Protein AF-W5WHP5-F1 (afdb_monomer_lite)

Structure (mmCIF, N/CA/C/O backbone):
data_AF-W5WHP5-F1
#
_entry.id   AF-W5WHP5-F1
#
loop_
_atom_site.group_PDB
_atom_site.id
_atom_site.type_symbol
_atom_site.label_atom_id
_atom_site.label_alt_id
_atom_site.label_comp_id
_atom_site.label_asym_id
_atom_site.label_entity_id
_atom_site.label_seq_id
_atom_site.pdbx_PDB_ins_code
_atom_site.Cartn_x
_atom_site.Cartn_y
_atom_site.Cartn_z
_atom_site.occupancy
_atom_site.B_iso_or_equiv
_atom_site.auth_seq_id
_atom_site.auth_comp_id
_atom_site.auth_asym_id
_atom_site.auth_atom_id
_atom_site.pdbx_PDB_model_num
ATOM 1 N N . MET A 1 1 ? -29.078 -11.780 40.420 1.00 55.72 1 MET A N 1
ATOM 2 C CA . MET A 1 1 ? -27.756 -11.147 40.193 1.00 55.72 1 MET A CA 1
ATOM 3 C C . MET A 1 1 ? -26.947 -11.946 39.178 1.00 55.72 1 MET A C 1
ATOM 5 O O . MET A 1 1 ? -26.779 -11.435 38.087 1.00 55.72 1 MET A O 1
ATOM 9 N N . THR A 1 2 ? -26.629 -13.218 39.445 1.00 64.12 2 THR A N 1
ATOM 10 C CA . THR A 1 2 ? -26.745 -14.346 38.490 1.00 64.12 2 THR A CA 1
ATOM 11 C C . THR A 1 2 ? -27.058 -14.056 37.017 1.00 64.12 2 THR A C 1
ATOM 13 O O . THR A 1 2 ? -26.236 -13.786 36.148 1.00 64.12 2 THR A O 1
ATOM 16 N N . THR A 1 3 ? -28.370 -14.104 36.810 1.00 70.81 3 THR A N 1
ATOM 17 C CA . THR A 1 3 ? -29.128 -13.920 35.581 1.00 70.81 3 THR A CA 1
ATOM 18 C C . THR A 1 3 ? -29.041 -12.513 35.001 1.00 70.81 3 THR A C 1
ATOM 20 O O . THR A 1 3 ? -29.096 -12.368 33.789 1.00 70.81 3 THR A O 1
ATOM 23 N N . ASP A 1 4 ? -28.868 -11.489 35.838 1.00 77.44 4 ASP A N 1
ATOM 24 C CA . ASP A 1 4 ? -28.728 -10.093 35.402 1.00 77.44 4 ASP A CA 1
ATOM 25 C C . ASP A 1 4 ? -27.345 -9.852 34.771 1.00 77.44 4 ASP A C 1
ATOM 27 O O . ASP A 1 4 ? -27.236 -9.248 33.707 1.00 77.44 4 ASP A O 1
ATOM 31 N N . PHE A 1 5 ? -26.289 -10.436 35.349 1.00 76.50 5 PHE A N 1
ATOM 32 C CA . PHE A 1 5 ? -24.947 -10.423 34.763 1.00 76.50 5 PHE A CA 1
ATOM 33 C C . PHE A 1 5 ? -24.922 -11.123 33.393 1.00 76.50 5 PHE A C 1
ATOM 35 O O . PHE A 1 5 ? -24.419 -10.566 32.417 1.00 76.50 5 PHE A O 1
ATOM 42 N N . LEU A 1 6 ? -25.539 -12.307 33.288 1.00 79.31 6 LEU A N 1
ATOM 43 C CA . LEU A 1 6 ? -25.633 -13.052 32.025 1.00 79.31 6 LEU A CA 1
ATOM 44 C C . LEU A 1 6 ? -26.530 -12.363 30.988 1.00 79.31 6 LEU A C 1
ATOM 46 O O . LEU A 1 6 ? -26.220 -12.399 29.800 1.00 79.31 6 LEU A O 1
ATOM 50 N N . ALA A 1 7 ? -27.611 -11.702 31.412 1.00 78.62 7 ALA A N 1
ATOM 51 C CA . ALA A 1 7 ? -28.472 -10.935 30.515 1.00 78.62 7 ALA A CA 1
ATOM 52 C C . ALA A 1 7 ? -27.715 -9.756 29.887 1.00 78.62 7 ALA A C 1
ATOM 54 O O . ALA A 1 7 ? -27.774 -9.562 28.674 1.00 78.62 7 ALA A O 1
ATOM 55 N N . ARG A 1 8 ? -26.932 -9.017 30.684 1.00 73.31 8 ARG A N 1
ATOM 56 C CA . ARG A 1 8 ? -26.073 -7.935 30.178 1.00 73.31 8 ARG A CA 1
ATOM 57 C C . ARG A 1 8 ? -24.953 -8.460 29.283 1.00 73.31 8 ARG A C 1
ATOM 59 O O . ARG A 1 8 ? -24.670 -7.855 28.254 1.00 73.31 8 ARG A O 1
ATOM 66 N N . MET A 1 9 ? -24.377 -9.618 29.607 1.00 79.06 9 MET A N 1
ATOM 67 C CA . MET A 1 9 ? -23.378 -10.284 28.765 1.00 79.06 9 MET A CA 1
ATOM 68 C C . MET A 1 9 ? -23.961 -10.744 27.419 1.00 79.06 9 MET A C 1
ATOM 70 O O . MET A 1 9 ? -23.322 -10.559 26.386 1.00 79.06 9 MET A O 1
ATOM 74 N N . ARG A 1 10 ? -25.195 -11.265 27.402 1.00 79.12 10 ARG A N 1
ATOM 75 C CA . ARG A 1 10 ? -25.925 -11.612 26.171 1.00 79.12 10 ARG A CA 1
ATOM 76 C C . ARG A 1 10 ? -26.195 -10.381 25.309 1.00 79.12 10 ARG A C 1
ATOM 78 O O . ARG A 1 10 ? -25.993 -10.443 24.102 1.00 79.12 10 ARG A O 1
ATOM 85 N N . THR A 1 11 ? -26.623 -9.273 25.916 1.00 79.56 11 THR A N 1
ATOM 86 C CA . THR A 1 11 ? -26.806 -7.996 25.208 1.00 79.56 11 THR A CA 1
ATOM 87 C C . THR A 1 11 ? -25.487 -7.492 24.645 1.00 79.56 11 THR A C 1
ATOM 89 O O . THR A 1 11 ? -25.442 -7.059 23.496 1.00 79.56 11 THR A O 1
ATOM 92 N N . ALA A 1 12 ? -24.408 -7.590 25.428 1.00 76.31 12 ALA A N 1
ATOM 93 C CA . ALA A 1 12 ? -23.085 -7.226 24.967 1.00 76.31 12 ALA A CA 1
ATOM 94 C C . ALA A 1 12 ? -22.723 -8.063 23.739 1.00 76.31 12 ALA A C 1
ATOM 96 O O . ALA A 1 12 ? -22.455 -7.449 22.723 1.00 76.31 12 ALA A O 1
ATOM 97 N N . LEU A 1 13 ? -22.783 -9.399 23.792 1.00 74.81 13 LEU A N 1
ATOM 98 C CA . LEU A 1 13 ? -22.418 -10.354 22.723 1.00 74.81 13 LEU A CA 1
ATOM 99 C C . LEU A 1 13 ? -23.450 -10.493 21.578 1.00 74.81 13 LEU A C 1
ATOM 101 O O . LEU A 1 13 ? -23.378 -11.447 20.803 1.00 74.81 13 LEU A O 1
ATOM 105 N N . GLY A 1 14 ? -24.432 -9.593 21.469 1.00 76.25 14 GLY A N 1
ATOM 106 C CA . GLY A 1 14 ? -25.513 -9.682 20.474 1.00 76.25 14 GLY A CA 1
ATOM 107 C C . GLY A 1 14 ? -25.084 -9.454 19.017 1.00 76.25 14 GLY A C 1
ATOM 108 O O . GLY A 1 14 ? -25.896 -9.593 18.108 1.00 76.25 14 GLY A O 1
ATOM 109 N N . ASP A 1 15 ? -23.826 -9.085 18.799 1.00 71.69 15 ASP A N 1
ATOM 110 C CA . ASP A 1 15 ? -23.152 -8.933 17.508 1.00 71.69 15 ASP A CA 1
ATOM 111 C C . ASP A 1 15 ? -22.633 -10.261 16.925 1.00 71.69 15 ASP A C 1
ATOM 113 O O . ASP A 1 15 ? -22.350 -10.333 15.730 1.00 71.69 15 ASP A O 1
ATOM 117 N N . LEU A 1 16 ? -22.507 -11.307 17.748 1.00 72.06 16 LEU A N 1
ATOM 118 C CA . LEU A 1 16 ? -22.032 -12.628 17.334 1.00 72.06 16 LEU A CA 1
ATOM 119 C C . LEU A 1 16 ? -23.170 -13.496 16.763 1.00 72.06 16 LEU A C 1
ATOM 121 O O . LEU A 1 16 ? -24.321 -13.360 17.190 1.00 72.06 16 LEU A O 1
ATOM 125 N N . PRO A 1 17 ? -22.866 -14.454 15.860 1.00 75.69 17 PRO A N 1
ATOM 126 C CA . PRO A 1 17 ? -23.829 -15.468 15.436 1.00 75.69 17 PRO A CA 1
ATOM 127 C C . PRO A 1 17 ? -24.454 -16.179 16.643 1.00 75.69 17 PRO A C 1
ATOM 129 O O . PRO A 1 17 ? -23.756 -16.531 17.599 1.00 75.69 17 PRO A O 1
ATOM 132 N N . SER A 1 18 ? -25.769 -16.414 16.601 1.00 71.69 18 SER A N 1
ATOM 133 C CA . SER A 1 18 ? -26.553 -16.903 17.747 1.00 71.69 18 SER A CA 1
ATOM 134 C C . SER A 1 18 ? -26.032 -18.212 18.345 1.00 71.69 18 SER A C 1
ATOM 136 O O . SER A 1 18 ? -26.114 -18.406 19.556 1.00 71.69 18 SER A O 1
ATOM 138 N N . GLU A 1 19 ? -25.468 -19.084 17.510 1.00 71.31 19 GLU A N 1
ATOM 139 C CA . GLU A 1 19 ? -24.876 -20.364 17.912 1.00 71.31 19 GLU A CA 1
ATOM 140 C C . GLU A 1 19 ? -23.591 -20.177 18.739 1.00 71.31 19 GLU A C 1
ATOM 142 O O . GLU A 1 19 ? -23.438 -20.772 19.805 1.00 71.31 19 GLU A O 1
ATOM 147 N N . GLN A 1 20 ? -22.709 -19.264 18.317 1.00 74.25 20 GLN A N 1
ATOM 148 C CA . GLN A 1 20 ? -21.475 -18.941 19.043 1.00 74.25 20 GLN A CA 1
ATOM 149 C C . GLN A 1 20 ? -21.783 -18.217 20.358 1.00 74.25 20 GLN A C 1
ATOM 151 O O . GLN A 1 20 ? -21.213 -18.538 21.397 1.00 74.25 20 GLN A O 1
ATOM 156 N N . CYS A 1 21 ? -22.740 -17.283 20.338 1.00 76.62 21 CYS A N 1
ATOM 157 C CA . CYS A 1 21 ? -23.197 -16.582 21.537 1.00 76.62 21 CYS A CA 1
ATOM 158 C C . CYS A 1 21 ? -23.759 -17.563 22.586 1.00 76.62 21 CYS A C 1
ATOM 160 O O . CYS A 1 21 ? -23.423 -17.462 23.764 1.00 76.62 21 CYS A O 1
ATOM 162 N N . ALA A 1 22 ? -24.555 -18.555 22.169 1.00 77.06 22 ALA A N 1
ATOM 163 C CA . ALA A 1 22 ? -25.089 -19.579 23.068 1.00 77.06 22 ALA A CA 1
ATOM 164 C C . ALA A 1 22 ? -23.989 -20.451 23.697 1.00 77.06 22 ALA A C 1
ATOM 166 O O . ALA A 1 22 ? -24.019 -20.675 24.908 1.00 77.06 22 ALA A O 1
ATOM 167 N N . SER A 1 23 ? -23.001 -20.888 22.906 1.00 75.94 23 SER A N 1
ATOM 168 C CA . SER A 1 23 ? -21.868 -21.680 23.406 1.00 75.94 23 SER A CA 1
ATOM 169 C C . SER A 1 23 ? -21.051 -20.915 24.452 1.00 75.94 23 SER A C 1
ATOM 171 O O . SER A 1 23 ? -20.734 -21.449 25.512 1.00 75.94 23 SER A O 1
ATOM 173 N N . LEU A 1 24 ? -20.762 -19.638 24.192 1.00 77.56 24 LEU A N 1
ATOM 174 C CA . LEU A 1 24 ? -19.969 -18.794 25.090 1.00 77.56 24 LEU A CA 1
ATOM 175 C C . LEU A 1 24 ? -20.706 -18.440 26.378 1.00 77.56 24 LEU A C 1
ATOM 177 O O . LEU A 1 24 ? -20.109 -18.415 27.451 1.00 77.56 24 LEU A O 1
ATOM 181 N N . LEU A 1 25 ? -22.012 -18.182 26.289 1.00 79.88 25 LEU A N 1
ATOM 182 C CA . LEU A 1 25 ? -22.838 -17.958 27.472 1.00 79.88 25 LEU A CA 1
ATOM 183 C C . LEU A 1 25 ? -22.916 -19.215 28.349 1.00 79.88 25 LEU A C 1
ATOM 185 O O . LEU A 1 25 ? -22.967 -19.079 29.568 1.00 79.88 25 LEU A O 1
ATOM 189 N N . ALA A 1 26 ? -22.913 -20.416 27.760 1.00 78.69 26 ALA A N 1
ATOM 190 C CA . ALA A 1 26 ? -22.920 -21.670 28.512 1.00 78.69 26 ALA A CA 1
ATOM 191 C C . ALA A 1 26 ? -21.606 -21.890 29.280 1.00 78.69 26 ALA A C 1
ATOM 193 O O . ALA A 1 26 ? -21.645 -22.222 30.465 1.00 78.69 26 ALA A O 1
ATOM 194 N N . GLU A 1 27 ? -20.462 -21.640 28.639 1.00 78.94 27 GLU A N 1
ATOM 195 C CA . GLU A 1 27 ? -19.137 -21.726 29.269 1.00 78.94 27 GLU A CA 1
ATOM 196 C C . GLU A 1 27 ? -18.966 -20.672 30.374 1.00 78.94 27 GLU A C 1
ATOM 198 O O . GLU A 1 27 ? -18.642 -20.998 31.517 1.00 78.94 27 GLU A O 1
ATOM 203 N N . ALA A 1 28 ? -19.307 -19.415 30.084 1.00 78.12 28 ALA A N 1
ATOM 204 C CA . ALA A 1 28 ? -19.223 -18.332 31.058 1.00 78.12 28 ALA A CA 1
ATOM 205 C C . ALA A 1 28 ? -20.204 -18.505 32.229 1.00 78.12 28 ALA A C 1
ATOM 207 O O . ALA A 1 28 ? -19.904 -18.091 33.345 1.00 78.12 28 ALA A O 1
ATOM 208 N N . ASN A 1 29 ? -21.369 -19.130 32.020 1.00 79.06 29 ASN A N 1
ATOM 209 C CA . ASN A 1 29 ? -22.290 -19.453 33.111 1.00 79.06 29 ASN A CA 1
ATOM 210 C C . ASN A 1 29 ? -21.657 -20.427 34.117 1.00 79.06 29 ASN A C 1
ATOM 212 O O . ASN A 1 29 ? -21.852 -20.255 35.319 1.00 79.06 29 ASN A O 1
ATOM 216 N N . ALA A 1 30 ? -20.874 -21.406 33.651 1.00 78.25 30 ALA A N 1
ATOM 217 C CA . ALA A 1 30 ? -20.164 -22.328 34.534 1.00 78.25 30 ALA A CA 1
ATOM 218 C C . ALA A 1 30 ? -19.093 -21.603 35.372 1.00 78.25 30 ALA A C 1
ATOM 220 O O . ALA A 1 30 ? -19.070 -21.755 36.594 1.00 78.25 30 ALA A O 1
ATOM 221 N N . GLU A 1 31 ? -18.274 -20.747 34.750 1.00 79.12 31 GLU A N 1
ATOM 222 C CA . GLU A 1 31 ? -17.233 -19.976 35.449 1.00 79.12 31 GLU A CA 1
ATOM 223 C C . GLU A 1 31 ? -17.830 -18.950 36.426 1.00 79.12 31 GLU A C 1
ATOM 225 O O . GLU A 1 31 ? -17.423 -18.858 37.585 1.00 79.12 31 GLU A O 1
ATOM 230 N N . VAL A 1 32 ? -18.858 -18.210 36.002 1.00 79.12 32 VAL A N 1
ATOM 231 C CA . VAL A 1 32 ? -19.539 -17.214 36.841 1.00 79.12 32 VAL A CA 1
ATOM 232 C C . VAL A 1 32 ? -20.233 -17.873 38.034 1.00 79.12 32 VAL A C 1
ATOM 234 O O . VAL A 1 32 ? -20.194 -17.320 39.134 1.00 79.12 32 VAL A O 1
ATOM 237 N N . ALA A 1 33 ? -20.848 -19.047 37.856 1.00 79.25 33 ALA A N 1
ATOM 238 C CA . ALA A 1 33 ? -21.465 -19.791 38.953 1.00 79.25 33 ALA A CA 1
ATOM 239 C C . ALA A 1 33 ? -20.424 -20.270 39.975 1.00 79.25 33 ALA A C 1
ATOM 241 O O . ALA A 1 33 ? -20.657 -20.150 41.179 1.00 79.25 33 ALA A O 1
ATOM 242 N N . GLN A 1 34 ? -19.266 -20.741 39.507 1.00 77.94 34 GLN A N 1
ATOM 243 C CA . GLN A 1 34 ? -18.162 -21.145 40.374 1.00 77.94 34 GLN A CA 1
ATOM 244 C C . GLN A 1 34 ? -17.601 -19.953 41.167 1.00 77.94 34 GLN A C 1
ATOM 246 O O . GLN A 1 34 ? -17.529 -20.002 42.393 1.00 77.94 34 GLN A O 1
ATOM 251 N N . VAL A 1 35 ? -17.281 -18.841 40.501 1.00 77.06 35 VAL A N 1
ATOM 252 C CA . VAL A 1 35 ? -16.713 -17.654 41.166 1.00 77.06 35 VAL A CA 1
ATOM 253 C C . VAL A 1 35 ? -17.729 -16.996 42.108 1.00 77.06 35 VAL A C 1
ATOM 255 O O . VAL A 1 35 ? -17.368 -16.506 43.180 1.00 77.06 35 VAL A O 1
ATOM 258 N N . ALA A 1 36 ? -19.020 -17.019 41.765 1.00 77.44 36 ALA A N 1
ATOM 259 C CA . ALA A 1 36 ? -20.075 -16.548 42.659 1.00 77.44 36 ALA A CA 1
ATOM 260 C C . ALA A 1 36 ? -20.205 -17.416 43.922 1.00 77.44 36 ALA A C 1
ATOM 262 O O . ALA A 1 36 ? -20.514 -16.872 44.983 1.00 77.44 36 ALA A O 1
ATOM 263 N N . ALA A 1 37 ? -19.954 -18.726 43.825 1.00 78.38 37 ALA A N 1
ATOM 264 C CA . ALA A 1 37 ? -19.931 -19.628 44.975 1.00 78.38 37 ALA A CA 1
ATOM 265 C C . ALA A 1 37 ? -18.702 -19.398 45.874 1.00 78.38 37 ALA A C 1
ATOM 267 O O . ALA A 1 37 ? -18.812 -19.509 47.092 1.00 78.38 37 ALA A O 1
ATOM 268 N N . GLU A 1 38 ? -17.557 -19.028 45.294 1.00 74.56 38 GLU A N 1
ATOM 269 C CA . GLU A 1 38 ? -16.307 -18.796 46.030 1.00 74.56 38 GLU A CA 1
ATOM 270 C C . GLU A 1 38 ? -16.256 -17.435 46.744 1.00 74.56 38 GLU A C 1
ATOM 272 O O . GLU A 1 38 ? -15.800 -17.343 47.883 1.00 74.56 38 GLU A O 1
ATOM 277 N N . VAL A 1 39 ? -16.705 -16.358 46.089 1.00 75.06 39 VAL A N 1
ATOM 278 C CA . VAL A 1 39 ? -16.495 -14.975 46.575 1.00 75.06 39 VAL A CA 1
ATOM 279 C C . VAL A 1 39 ? -17.801 -14.291 47.000 1.00 75.06 39 VAL A C 1
ATOM 281 O O . VAL A 1 39 ? -17.785 -13.230 47.632 1.00 75.06 39 VAL A O 1
ATOM 284 N N . GLY A 1 40 ? -18.944 -14.906 46.689 1.00 73.19 40 GLY A N 1
ATOM 285 C CA . GLY A 1 40 ? -20.269 -14.342 46.906 1.00 73.19 40 GLY A CA 1
ATOM 286 C C . GLY A 1 40 ? -20.670 -13.323 45.833 1.00 73.19 40 GLY A C 1
ATOM 287 O O . GLY A 1 40 ? -19.857 -12.587 45.272 1.00 73.19 40 GLY A O 1
ATOM 288 N N . LEU A 1 41 ? -21.977 -13.239 45.577 1.00 65.56 41 LEU A N 1
ATOM 289 C CA . LEU A 1 41 ? -22.573 -12.423 44.507 1.00 65.56 41 LEU A CA 1
ATOM 290 C C . LEU A 1 41 ? -22.217 -10.927 44.576 1.00 65.56 41 LEU A C 1
ATOM 292 O O . LEU A 1 41 ? -22.124 -10.280 43.536 1.00 65.56 41 LEU A O 1
ATOM 296 N N . ALA A 1 42 ? -21.998 -10.380 45.775 1.00 68.50 42 ALA A N 1
ATOM 297 C CA . ALA A 1 42 ? -21.690 -8.963 45.974 1.00 68.50 42 ALA A CA 1
ATOM 298 C C . ALA A 1 42 ? -20.278 -8.565 45.505 1.00 68.50 42 ALA A C 1
ATOM 300 O O . ALA A 1 42 ? -20.063 -7.407 45.168 1.00 68.50 42 ALA A O 1
ATOM 301 N N . ARG A 1 43 ? -19.330 -9.513 45.458 1.00 72.88 43 ARG A N 1
ATOM 302 C CA . ARG A 1 43 ? -17.926 -9.283 45.056 1.00 72.88 43 ARG A CA 1
ATOM 303 C C . ARG A 1 43 ? -17.585 -9.852 43.678 1.00 72.88 43 ARG A C 1
ATOM 305 O O . ARG A 1 43 ? -16.437 -9.799 43.244 1.00 72.88 43 ARG A O 1
ATOM 312 N N . LEU A 1 44 ? -18.582 -10.383 42.970 1.00 73.88 44 LEU A N 1
ATOM 313 C CA . LEU A 1 44 ? -18.417 -10.963 41.638 1.00 73.88 44 LEU A CA 1
ATOM 314 C C . LEU A 1 44 ? -17.880 -9.930 40.632 1.00 73.88 44 LEU A C 1
ATOM 316 O O . LEU A 1 44 ? -16.965 -10.227 39.866 1.00 73.88 44 LEU A O 1
ATOM 320 N N . VAL A 1 45 ? -18.404 -8.700 40.688 1.00 74.50 45 VAL A N 1
ATOM 321 C CA . VAL A 1 45 ? -17.973 -7.584 39.828 1.00 74.50 45 VAL A CA 1
ATOM 322 C C . VAL A 1 45 ? -16.557 -7.121 40.175 1.00 74.50 45 VAL A C 1
ATOM 324 O O . VAL A 1 45 ? -15.787 -6.814 39.270 1.00 74.50 45 VAL A O 1
ATOM 327 N N . ASP A 1 46 ? -16.171 -7.150 41.452 1.00 76.31 46 ASP A N 1
ATOM 328 C CA . ASP A 1 46 ? -14.810 -6.793 41.874 1.00 76.31 46 ASP A CA 1
ATOM 329 C C . ASP A 1 46 ? -13.767 -7.792 41.347 1.00 76.31 46 ASP A C 1
ATOM 331 O O . ASP A 1 46 ? -12.622 -7.421 41.085 1.00 76.31 46 ASP A O 1
ATOM 335 N N . ARG A 1 47 ? -14.152 -9.066 41.172 1.00 73.38 47 ARG A N 1
ATOM 336 C CA . ARG A 1 47 ? -13.247 -10.137 40.731 1.00 73.38 47 ARG A CA 1
ATOM 337 C C . ARG A 1 47 ? -13.211 -10.328 39.214 1.00 73.38 47 ARG A C 1
ATOM 339 O O . ARG A 1 47 ? -12.124 -10.450 38.653 1.00 73.38 47 ARG A O 1
ATOM 346 N N . LEU A 1 48 ? -14.370 -10.377 38.555 1.00 74.94 48 LEU A N 1
ATOM 347 C CA . LEU A 1 48 ? -14.482 -10.628 37.109 1.00 74.94 48 LEU A CA 1
ATOM 348 C C . LEU A 1 48 ? -14.516 -9.335 36.277 1.00 74.94 48 LEU A C 1
ATOM 350 O O . LEU A 1 48 ? -14.217 -9.353 35.078 1.00 74.94 48 LEU A O 1
ATOM 354 N N . GLY A 1 49 ? -14.806 -8.200 36.917 1.00 78.62 49 GLY A N 1
ATOM 355 C CA . GLY A 1 49 ? -15.123 -6.935 36.262 1.00 78.62 49 GLY A CA 1
ATOM 356 C C . GLY A 1 49 ? -16.611 -6.820 35.922 1.00 78.62 49 GLY A C 1
ATOM 357 O O . GLY A 1 49 ? -17.428 -7.671 36.276 1.00 78.62 49 GLY A O 1
ATOM 358 N N . THR A 1 50 ? -16.980 -5.751 35.214 1.00 78.50 50 THR A N 1
ATOM 359 C CA . THR A 1 50 ? -18.351 -5.592 34.707 1.00 78.50 50 THR A CA 1
ATOM 360 C C . THR A 1 50 ? -18.645 -6.631 33.611 1.00 78.50 50 THR A C 1
ATOM 362 O O . THR A 1 50 ? -17.717 -7.039 32.898 1.00 78.50 50 THR A O 1
ATOM 365 N N . PRO A 1 51 ? -19.909 -7.060 33.430 1.00 76.38 51 PRO A N 1
ATOM 366 C CA . PRO A 1 51 ? -20.271 -8.060 32.419 1.00 76.38 51 PRO A CA 1
ATOM 367 C C . PRO A 1 51 ? -19.858 -7.656 30.997 1.00 76.38 51 PRO A C 1
ATOM 369 O O . PRO A 1 51 ? -19.481 -8.504 30.192 1.00 76.38 51 PRO A O 1
ATOM 372 N N . GLU A 1 52 ? -19.827 -6.358 30.693 1.00 77.25 52 GLU A N 1
ATOM 373 C CA . GLU A 1 52 ? -19.385 -5.817 29.405 1.00 77.25 52 GLU A CA 1
ATOM 374 C C . GLU A 1 52 ? -17.862 -5.922 29.221 1.00 77.25 52 GLU A C 1
ATOM 376 O O . GLU A 1 52 ? -17.379 -6.180 28.116 1.00 77.25 52 GLU A O 1
ATOM 381 N N . SER A 1 53 ? -17.092 -5.740 30.299 1.00 74.62 53 SER A N 1
ATOM 382 C CA . SER A 1 53 ? -15.631 -5.889 30.296 1.00 74.62 53 SER A CA 1
ATOM 383 C C . SER A 1 53 ? -15.230 -7.356 30.146 1.00 74.62 53 SER A C 1
ATOM 385 O O . SER A 1 53 ? -14.345 -7.689 29.355 1.00 74.62 53 SER A O 1
ATOM 387 N N . TYR A 1 54 ? -15.939 -8.250 30.837 1.00 78.12 54 TYR A N 1
ATOM 388 C CA . TYR A 1 54 ? -15.738 -9.691 30.725 1.00 78.12 54 TYR A CA 1
ATOM 389 C C . TYR A 1 54 ? -16.114 -10.211 29.324 1.00 78.12 54 TYR A C 1
ATOM 391 O O . TYR A 1 54 ? -15.312 -10.892 28.687 1.00 78.12 54 TYR A O 1
ATOM 399 N N . ALA A 1 55 ? -17.243 -9.762 28.759 1.00 78.69 55 ALA A N 1
ATOM 400 C CA . ALA A 1 55 ? -17.619 -10.049 27.370 1.00 78.69 55 ALA A CA 1
ATOM 401 C C . ALA A 1 55 ? -16.569 -9.567 26.352 1.00 78.69 55 ALA A C 1
ATOM 403 O O . ALA A 1 55 ? -16.382 -10.178 25.302 1.00 78.69 55 ALA A O 1
ATOM 404 N N . ARG A 1 56 ? -15.869 -8.461 26.635 1.00 75.44 56 ARG A N 1
ATOM 405 C CA . ARG A 1 56 ? -14.785 -7.952 25.781 1.00 75.44 56 ARG A CA 1
ATOM 406 C C . ARG A 1 56 ? -13.538 -8.832 25.851 1.00 75.44 56 ARG A C 1
ATOM 408 O O . ARG A 1 56 ? -12.940 -9.095 24.812 1.00 75.44 56 ARG A O 1
ATOM 415 N N . LYS A 1 57 ? -13.173 -9.319 27.042 1.00 76.62 57 LYS A N 1
ATOM 416 C CA . LYS A 1 57 ? -12.083 -10.296 27.212 1.00 76.62 57 LYS A CA 1
ATOM 417 C C . LYS A 1 57 ? -12.383 -11.594 26.458 1.00 76.62 57 LYS A C 1
ATOM 419 O O . LYS A 1 57 ? -11.507 -12.094 25.762 1.00 76.62 57 LYS A O 1
ATOM 424 N N . LEU A 1 58 ? -13.630 -12.065 26.523 1.00 75.69 58 LEU A N 1
ATOM 425 C CA . LEU A 1 58 ? -14.075 -13.274 25.826 1.00 75.69 58 LEU A CA 1
ATOM 426 C C . LEU A 1 58 ? -14.112 -13.105 24.297 1.00 75.69 58 LEU A C 1
ATOM 428 O O . LEU A 1 58 ? -13.830 -14.031 23.548 1.00 75.69 58 LEU A O 1
ATOM 432 N N . ARG A 1 59 ? -14.397 -11.899 23.796 1.00 73.69 59 ARG A N 1
ATOM 433 C CA . ARG A 1 59 ? -14.240 -11.596 22.363 1.00 73.69 59 ARG A CA 1
ATOM 434 C C . ARG A 1 59 ? -12.785 -11.574 21.920 1.00 73.69 59 ARG A C 1
ATOM 436 O O . ARG A 1 59 ? -12.468 -12.085 20.849 1.00 73.69 59 ARG A O 1
ATOM 443 N N . ALA A 1 60 ? -11.914 -10.988 22.738 1.00 74.25 60 ALA A N 1
ATOM 444 C CA . ALA A 1 60 ? -10.494 -10.899 22.438 1.00 74.25 60 ALA A CA 1
ATOM 445 C C . ALA A 1 60 ? -9.838 -12.289 22.370 1.00 74.25 60 ALA A C 1
ATOM 447 O O . ALA A 1 60 ? -9.000 -12.508 21.498 1.00 74.25 60 ALA A O 1
ATOM 448 N N . SER A 1 61 ? -10.251 -13.243 23.218 1.00 72.69 61 SER A N 1
ATOM 449 C CA . SER A 1 61 ? -9.771 -14.633 23.143 1.00 72.69 61 SER A CA 1
ATOM 450 C C . SER A 1 61 ? -10.215 -15.356 21.867 1.00 72.69 61 SER A C 1
ATOM 452 O O . SER A 1 61 ? -9.506 -16.236 21.390 1.00 72.69 61 SER A O 1
ATOM 454 N N . LEU A 1 62 ? -11.336 -14.945 21.272 1.00 67.62 62 LEU A N 1
ATOM 455 C CA . LEU A 1 62 ? -11.850 -15.459 19.998 1.00 67.62 62 LEU A CA 1
ATOM 456 C C . LEU A 1 62 ? -11.340 -14.689 18.769 1.00 67.62 62 LEU A C 1
ATOM 458 O O . LEU A 1 62 ? -11.738 -14.986 17.645 1.00 67.62 62 LEU A O 1
ATOM 462 N N . GLY A 1 63 ? -10.478 -13.686 18.960 1.00 62.16 63 GLY A N 1
ATOM 463 C CA . GLY A 1 63 ? -9.929 -12.874 17.871 1.00 62.16 63 GLY A CA 1
ATOM 464 C C . GLY A 1 63 ? -10.890 -11.824 17.296 1.00 62.16 63 GLY A C 1
ATOM 465 O O . GLY A 1 63 ? -10.549 -11.167 16.311 1.00 62.16 63 GLY A O 1
ATOM 466 N N . TYR A 1 64 ? -12.060 -11.608 17.906 1.00 64.06 64 TYR A N 1
ATOM 467 C CA . TYR A 1 64 ? -12.978 -10.536 17.519 1.00 64.06 64 TYR A CA 1
ATOM 468 C C . TYR A 1 64 ? -12.528 -9.210 18.152 1.00 64.06 64 TYR A C 1
ATOM 470 O O . TYR A 1 64 ? -12.469 -9.077 19.375 1.00 64.06 64 TYR A O 1
ATOM 478 N N . THR A 1 65 ? -12.208 -8.209 17.325 1.00 62.12 65 THR A N 1
ATOM 479 C CA . THR A 1 65 ? -11.864 -6.855 17.797 1.00 62.12 65 THR A CA 1
ATOM 480 C C . THR A 1 65 ? -13.097 -5.950 17.755 1.00 62.12 65 THR A C 1
ATOM 482 O O . THR A 1 65 ? -13.803 -5.952 16.756 1.00 62.12 65 THR A O 1
ATOM 485 N N . GLU A 1 66 ? -13.313 -5.226 18.862 1.00 52.50 66 GLU A N 1
ATOM 486 C CA . GLU A 1 66 ? -14.336 -4.211 19.197 1.00 52.50 66 GLU A CA 1
ATOM 487 C C . GLU A 1 66 ? -15.628 -4.124 18.346 1.00 52.50 66 GLU A C 1
ATOM 489 O O . GLU A 1 66 ? -15.570 -3.792 17.161 1.00 52.50 66 GLU A O 1
ATOM 494 N N . PRO A 1 67 ? -16.825 -4.270 18.961 1.00 49.44 67 PRO A N 1
ATOM 495 C CA . PRO A 1 67 ? -18.076 -3.941 18.283 1.00 49.44 67 PRO A CA 1
ATOM 496 C C . PRO A 1 67 ? -18.145 -2.439 17.934 1.00 49.44 67 PRO A C 1
AT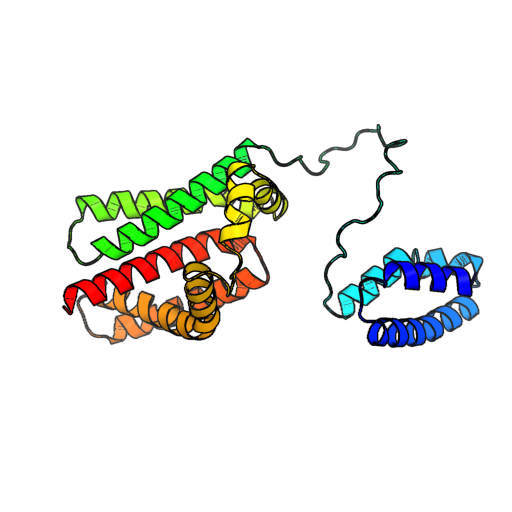OM 498 O O . PRO A 1 67 ? -17.647 -1.605 18.698 1.00 49.44 67 PRO A O 1
ATOM 501 N N . PRO A 1 68 ? -18.792 -2.057 16.813 1.00 39.88 68 PRO A N 1
ATOM 502 C CA . PRO A 1 68 ? -19.049 -0.656 16.499 1.00 39.88 68 PRO A CA 1
ATOM 503 C C . PRO A 1 68 ? -19.867 -0.018 17.635 1.00 39.88 68 PRO A C 1
ATOM 505 O O . PRO A 1 68 ? -20.806 -0.645 18.133 1.00 39.88 68 PRO A O 1
ATOM 508 N N . PRO A 1 69 ? -19.539 1.214 18.067 1.00 41.88 69 PRO A N 1
ATOM 509 C CA . PRO A 1 69 ? -20.166 1.823 19.230 1.00 41.88 69 PRO A CA 1
ATOM 510 C C . PRO A 1 69 ? -21.656 2.059 18.964 1.00 41.88 69 PRO A C 1
ATOM 512 O O . PRO A 1 69 ? -22.037 2.987 18.252 1.00 41.88 69 PRO A O 1
ATOM 515 N N . LYS A 1 70 ? -22.510 1.222 19.558 1.00 44.22 70 LYS A N 1
ATOM 516 C CA . LYS A 1 70 ? -23.925 1.522 19.780 1.00 44.22 70 LYS A CA 1
ATOM 517 C C . LYS A 1 70 ? -24.097 1.940 21.240 1.00 44.22 70 LYS A C 1
ATOM 519 O O . LYS A 1 70 ? -23.774 1.177 22.140 1.00 44.22 70 LYS A O 1
ATOM 524 N N . LEU A 1 71 ? -24.617 3.157 21.412 1.00 44.62 71 LEU A N 1
ATOM 525 C CA . LEU A 1 71 ? -25.005 3.816 22.664 1.00 44.62 71 LEU A CA 1
ATOM 526 C C . LEU A 1 71 ? -23.875 4.101 23.671 1.00 44.62 71 LEU A C 1
ATOM 528 O O . LEU A 1 71 ? -23.716 3.426 24.678 1.00 44.62 71 LEU A O 1
ATOM 532 N N . ALA A 1 72 ? -23.170 5.210 23.447 1.00 41.12 72 ALA A N 1
ATOM 533 C CA . ALA A 1 72 ? -22.509 5.979 24.508 1.00 41.12 72 ALA A CA 1
ATOM 534 C C . ALA A 1 72 ? -22.924 7.461 24.420 1.00 41.12 72 ALA A C 1
ATOM 536 O O . ALA A 1 72 ? -22.101 8.360 24.542 1.00 41.12 72 ALA A O 1
ATOM 537 N N . ALA A 1 73 ? -24.210 7.709 24.150 1.00 42.31 73 ALA A N 1
ATOM 538 C CA . ALA A 1 73 ? -24.794 9.052 24.103 1.00 42.31 73 ALA A CA 1
ATOM 539 C C . ALA A 1 73 ? -25.209 9.574 25.494 1.00 42.31 73 ALA A C 1
ATOM 541 O O . ALA A 1 73 ? -25.899 10.580 25.586 1.00 42.31 73 ALA A O 1
ATOM 542 N N . GLU A 1 74 ? -24.811 8.913 26.584 1.00 39.62 74 GLU A N 1
ATOM 543 C CA . GLU A 1 74 ? -25.313 9.260 27.916 1.00 39.62 74 GLU A CA 1
ATOM 544 C C . GLU A 1 74 ? -24.250 9.052 29.003 1.00 39.62 74 GLU A C 1
ATOM 546 O O . GLU A 1 74 ? -24.416 8.303 29.958 1.00 39.62 74 GLU A O 1
ATOM 551 N N . THR A 1 75 ? -23.088 9.688 28.842 1.00 40.44 75 THR A N 1
ATOM 552 C CA . THR A 1 75 ? -22.190 9.992 29.977 1.00 40.44 75 THR A CA 1
ATOM 553 C C . THR A 1 75 ? -21.364 11.261 29.714 1.00 40.44 75 THR A C 1
ATOM 555 O O . THR A 1 75 ? -20.232 11.392 30.167 1.00 40.44 75 THR A O 1
ATOM 558 N N . GLU A 1 76 ? -21.932 12.222 28.973 1.00 41.84 76 GLU A N 1
ATOM 559 C CA . GLU A 1 76 ? -21.344 13.552 28.732 1.00 41.84 76 GLU A CA 1
ATOM 560 C C . GLU A 1 76 ? -21.757 14.573 29.810 1.00 41.84 76 GLU A C 1
ATOM 562 O O . GLU A 1 76 ? -21.956 15.755 29.553 1.00 41.84 76 GLU A O 1
ATOM 567 N N . VAL A 1 77 ? -21.900 14.130 31.058 1.00 45.41 77 VAL A N 1
ATOM 568 C CA . VAL A 1 77 ? -22.020 15.022 32.212 1.00 45.41 77 VAL A CA 1
ATOM 569 C C . VAL A 1 77 ? -21.201 14.372 33.321 1.00 45.41 77 VAL A C 1
ATOM 571 O O . VAL A 1 77 ? -21.440 13.219 33.654 1.00 45.41 77 VAL A O 1
ATOM 574 N N . ILE A 1 78 ? -20.244 15.111 33.891 1.00 47.16 78 ILE A N 1
ATOM 575 C CA . ILE A 1 78 ? -19.237 14.683 34.891 1.00 47.16 78 ILE A CA 1
ATOM 576 C C . ILE A 1 78 ? -17.913 14.194 34.264 1.00 47.16 78 ILE A C 1
ATOM 578 O O . ILE A 1 78 ? -17.531 13.032 34.329 1.00 47.16 78 ILE A O 1
ATOM 582 N N . GLY A 1 79 ? -17.157 15.136 33.694 1.00 37.41 79 GLY A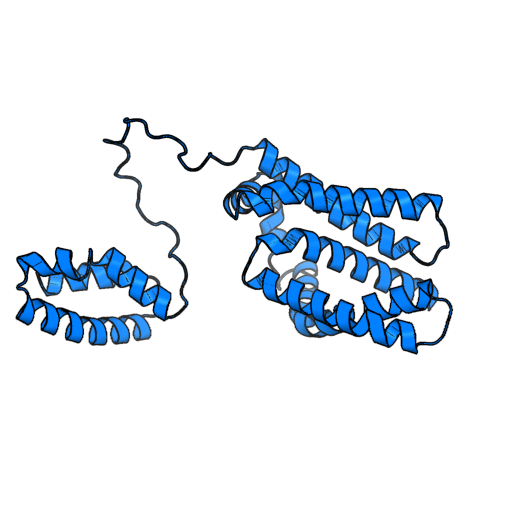 N 1
ATOM 583 C CA . GLY A 1 79 ? -15.777 14.894 33.247 1.00 37.41 79 GLY A CA 1
ATOM 584 C C . GLY A 1 79 ? -14.932 16.148 33.004 1.00 37.41 79 GLY A C 1
ATOM 585 O O . GLY A 1 79 ? -13.820 16.054 32.497 1.00 37.41 79 GLY A O 1
ATOM 586 N N . GLN A 1 80 ? -15.413 17.340 33.373 1.00 45.88 80 GLN A N 1
ATOM 587 C CA . GLN A 1 80 ? -14.618 18.571 33.384 1.00 45.88 80 GLN A CA 1
ATOM 588 C C . GLN A 1 80 ? -13.718 18.623 34.633 1.00 45.88 80 GLN A C 1
ATOM 590 O O . GLN A 1 80 ? -13.942 19.418 35.538 1.00 45.88 80 GLN A O 1
ATOM 595 N N . ARG A 1 81 ? -12.668 17.792 34.690 1.00 42.69 81 ARG A N 1
ATOM 596 C CA . ARG A 1 81 ? -11.459 18.061 35.497 1.00 42.69 81 ARG A CA 1
ATOM 597 C C . ARG A 1 81 ? -10.215 17.442 34.848 1.00 42.69 81 ARG A C 1
ATOM 599 O O . ARG A 1 81 ? -9.871 16.295 35.074 1.00 42.69 81 ARG A O 1
ATOM 606 N N . ARG A 1 82 ? -9.557 18.274 34.039 1.00 46.03 82 ARG A N 1
ATOM 607 C CA . ARG A 1 82 ? -8.100 18.453 33.873 1.00 46.03 82 ARG A CA 1
ATOM 608 C C . ARG A 1 82 ? -7.177 17.273 34.273 1.00 46.03 82 ARG A C 1
ATOM 610 O O . ARG A 1 82 ? -6.876 17.089 35.446 1.00 46.03 82 ARG A O 1
ATOM 617 N N . GLY A 1 83 ? -6.595 16.628 33.258 1.00 33.12 83 GLY A N 1
ATOM 618 C CA . GLY A 1 83 ? -5.338 15.859 33.282 1.00 33.12 83 GLY A CA 1
ATOM 619 C C . GLY A 1 83 ? -4.645 15.966 31.904 1.00 33.12 83 GLY A C 1
ATOM 620 O O . GLY A 1 83 ? -5.346 16.198 30.914 1.00 33.12 83 GLY A O 1
ATOM 621 N N . PRO A 1 84 ? -3.301 15.911 31.798 1.00 50.12 84 PRO A N 1
ATOM 622 C CA . PRO A 1 84 ? -2.586 16.228 30.562 1.00 50.12 84 PRO A CA 1
ATOM 623 C C . PRO A 1 84 ? -2.636 15.054 29.570 1.00 50.12 84 PRO A C 1
ATOM 625 O O . PRO A 1 84 ? -2.386 13.915 29.944 1.00 50.12 84 PRO A O 1
ATOM 628 N N . ALA A 1 85 ? -2.914 15.369 28.301 1.00 47.28 85 ALA A N 1
ATOM 629 C CA . ALA A 1 85 ? -2.986 14.458 27.149 1.00 47.28 85 ALA A CA 1
ATOM 630 C C . ALA A 1 85 ? -4.202 13.506 27.103 1.00 47.28 85 ALA A C 1
ATOM 632 O O . ALA A 1 85 ? -4.066 12.286 27.119 1.00 47.28 85 ALA A O 1
ATOM 633 N N . GLY A 1 86 ? -5.401 14.073 26.930 1.00 41.97 86 GLY A N 1
ATOM 634 C CA . GLY A 1 86 ? -6.495 13.339 26.280 1.00 41.97 86 GLY A CA 1
ATOM 635 C C . GLY A 1 86 ? -6.155 13.020 24.810 1.00 41.97 86 GLY A C 1
ATOM 636 O O . GLY A 1 86 ? -5.282 13.692 24.242 1.00 41.97 86 GLY A O 1
ATOM 637 N N . PRO A 1 87 ? -6.817 12.025 24.181 1.00 47.19 87 PRO A N 1
ATOM 638 C CA . PRO A 1 87 ? -6.662 11.732 22.756 1.00 47.19 87 PRO A CA 1
ATOM 639 C C . PRO A 1 87 ? -6.845 13.027 21.966 1.00 47.19 87 PRO A C 1
ATOM 641 O O . PRO A 1 87 ? -7.895 13.669 22.034 1.00 47.19 87 PRO A O 1
ATOM 644 N N . ARG A 1 88 ? -5.782 13.486 21.299 1.00 53.69 88 ARG A N 1
ATOM 645 C CA . ARG A 1 88 ? -5.849 14.701 20.487 1.00 53.69 88 ARG A CA 1
ATOM 646 C C . ARG A 1 88 ? -6.850 14.425 19.377 1.00 53.69 88 ARG A C 1
ATOM 648 O O . ARG A 1 88 ? -6.587 13.563 18.547 1.00 53.69 88 ARG A O 1
ATOM 655 N N . ALA A 1 89 ? -7.959 15.164 19.367 1.00 55.50 89 ALA A N 1
ATOM 656 C CA . ALA A 1 89 ? -8.901 15.129 18.260 1.00 55.50 89 ALA A CA 1
ATOM 657 C C . ALA A 1 89 ? -8.116 15.238 16.936 1.00 55.50 89 ALA A C 1
ATOM 659 O O . ALA A 1 89 ? -7.241 16.110 16.829 1.00 55.50 89 ALA A O 1
ATOM 660 N N . PRO A 1 90 ? -8.357 14.344 15.961 1.00 56.59 90 PRO A N 1
ATOM 661 C CA . PRO A 1 90 ? -7.597 14.326 14.721 1.00 56.59 90 PRO A CA 1
ATOM 662 C C . PRO A 1 90 ? -7.748 15.682 14.035 1.00 56.59 90 PRO A C 1
ATOM 664 O O . PRO A 1 90 ? -8.860 16.137 13.766 1.00 56.59 90 PRO A O 1
ATOM 667 N N . SER A 1 91 ? -6.632 16.367 13.783 1.00 68.50 91 SER A N 1
ATOM 668 C CA . SER A 1 91 ? -6.685 17.657 13.107 1.00 68.50 91 SER A CA 1
ATOM 669 C C . SER A 1 91 ? -7.045 17.430 11.640 1.00 68.50 91 SER A C 1
ATOM 671 O O . SER A 1 91 ? -6.424 16.621 10.949 1.00 68.50 91 SER A O 1
ATOM 673 N N . THR A 1 92 ? -8.034 18.164 11.128 1.00 73.44 92 THR A N 1
ATOM 674 C CA . THR A 1 92 ? -8.451 18.113 9.714 1.00 73.44 92 THR A CA 1
ATOM 675 C C . THR A 1 92 ? -7.265 18.300 8.757 1.00 73.44 92 THR A C 1
ATOM 677 O O . THR A 1 92 ? -7.234 17.727 7.670 1.00 73.44 92 THR A O 1
ATOM 680 N N . GLY A 1 93 ? -6.243 19.053 9.183 1.00 76.25 93 GLY A N 1
ATOM 681 C CA . GLY A 1 93 ? -4.990 19.222 8.449 1.00 76.25 93 GLY A CA 1
ATOM 682 C C . GLY A 1 93 ? -4.164 17.939 8.310 1.00 76.25 93 GLY A C 1
ATOM 683 O O . GLY A 1 93 ? -3.629 17.692 7.235 1.00 76.25 93 GLY A O 1
ATOM 684 N N . ALA A 1 94 ? -4.089 17.094 9.343 1.00 77.75 94 ALA A N 1
ATOM 685 C CA . ALA A 1 94 ? -3.358 15.828 9.268 1.00 77.75 94 ALA A CA 1
ATOM 686 C C . ALA A 1 94 ? -4.061 14.813 8.352 1.00 77.75 94 ALA A C 1
ATOM 688 O O . ALA A 1 94 ? -3.408 14.155 7.547 1.00 77.75 94 ALA A O 1
ATOM 689 N N . ALA A 1 95 ? -5.398 14.762 8.394 1.00 78.69 95 ALA A N 1
ATOM 690 C CA . ALA A 1 95 ? -6.191 13.937 7.482 1.00 78.69 95 ALA A CA 1
ATOM 691 C C . ALA A 1 95 ? -5.992 14.345 6.009 1.00 78.69 95 ALA A C 1
ATOM 693 O O . ALA A 1 95 ? -5.791 13.491 5.146 1.00 78.69 95 ALA A O 1
ATOM 694 N N . ARG A 1 96 ? -5.982 15.655 5.719 1.00 82.88 96 ARG A N 1
ATOM 695 C CA . ARG A 1 96 ? -5.693 16.175 4.372 1.00 82.88 96 ARG A CA 1
ATOM 696 C C . ARG A 1 96 ? -4.253 15.918 3.941 1.00 82.88 96 ARG A C 1
ATOM 698 O O . ARG A 1 96 ? -4.033 15.551 2.794 1.00 82.88 96 ARG A O 1
ATOM 705 N N . LEU A 1 97 ? -3.284 16.063 4.846 1.00 84.31 97 LEU A N 1
ATOM 706 C CA . LEU A 1 97 ? -1.882 15.753 4.559 1.00 84.31 97 LEU A CA 1
ATOM 707 C C . LEU A 1 97 ? -1.693 14.270 4.218 1.00 84.31 97 LEU A C 1
ATOM 709 O O . LEU A 1 97 ? -0.974 13.964 3.274 1.00 84.31 97 LEU A O 1
ATOM 713 N N . LEU A 1 98 ? -2.370 13.365 4.933 1.00 84.06 98 LEU A N 1
ATOM 714 C CA . LEU A 1 98 ? -2.374 11.939 4.608 1.00 84.06 98 LEU A CA 1
ATOM 715 C C . LEU A 1 98 ? -2.973 11.687 3.224 1.00 84.06 98 LEU A C 1
ATOM 717 O O . LEU A 1 98 ? -2.397 10.925 2.454 1.00 84.06 98 LEU A O 1
ATOM 721 N N . LEU A 1 99 ? -4.096 12.330 2.892 1.00 83.88 99 LEU A N 1
ATOM 722 C CA . LEU A 1 99 ? -4.720 12.180 1.578 1.00 83.88 99 LEU A CA 1
ATOM 723 C C . LEU A 1 99 ? -3.776 12.651 0.466 1.00 83.88 99 LEU A C 1
ATOM 725 O O . LEU A 1 99 ? -3.498 11.898 -0.464 1.00 83.88 99 LEU A O 1
ATOM 729 N N . VAL A 1 100 ? -3.227 13.862 0.598 1.00 86.38 100 VAL A N 1
ATOM 730 C CA . VAL A 1 100 ? -2.273 14.431 -0.364 1.00 86.38 100 VAL A CA 1
ATOM 731 C C . VAL A 1 100 ? -1.028 13.551 -0.468 1.00 86.38 100 VAL A C 1
ATOM 733 O O . VAL A 1 100 ? -0.616 13.201 -1.572 1.00 86.38 100 VAL A O 1
ATOM 736 N N . GLY A 1 101 ? -0.471 13.118 0.663 1.00 86.00 101 GLY A N 1
ATOM 737 C CA . GLY A 1 101 ? 0.682 12.225 0.713 1.00 86.00 101 GLY A CA 1
ATOM 738 C C . GLY A 1 101 ? 0.425 10.897 0.006 1.00 86.00 101 GLY A C 1
ATOM 739 O O . GLY A 1 101 ? 1.231 10.475 -0.821 1.00 86.00 101 GLY A O 1
ATOM 740 N N . LEU A 1 102 ? -0.733 10.279 0.245 1.00 86.12 102 LEU A N 1
ATOM 741 C CA . LEU A 1 102 ? -1.125 9.028 -0.397 1.00 86.12 102 LEU A CA 1
ATOM 742 C C . LEU A 1 102 ? -1.337 9.208 -1.904 1.00 86.12 102 LEU A C 1
ATOM 744 O O . LEU A 1 102 ? -0.873 8.379 -2.687 1.00 86.12 102 LEU A O 1
ATOM 748 N N . THR A 1 103 ? -1.979 10.301 -2.329 1.00 86.31 103 THR A N 1
ATOM 749 C CA . THR A 1 103 ? -2.142 10.610 -3.758 1.00 86.31 103 THR A CA 1
ATOM 750 C C . THR A 1 103 ? -0.801 10.853 -4.444 1.00 86.31 103 THR A C 1
ATOM 752 O O . THR A 1 103 ? -0.558 10.289 -5.508 1.00 86.31 103 THR A O 1
ATOM 755 N N . ALA A 1 104 ? 0.105 11.604 -3.812 1.00 87.50 104 ALA A N 1
ATOM 756 C CA . ALA A 1 104 ? 1.440 11.878 -4.329 1.00 87.50 104 ALA A CA 1
ATOM 757 C C . ALA A 1 104 ? 2.282 10.599 -4.416 1.00 87.50 104 ALA A C 1
ATOM 759 O O . ALA A 1 104 ? 2.924 10.356 -5.434 1.00 87.50 104 ALA A O 1
ATOM 760 N N . ALA A 1 105 ? 2.224 9.745 -3.391 1.00 86.19 105 ALA A N 1
ATOM 761 C CA . ALA A 1 105 ? 2.915 8.461 -3.371 1.00 86.19 105 ALA A CA 1
ATOM 762 C C . ALA A 1 105 ? 2.392 7.503 -4.451 1.00 86.19 105 ALA A C 1
ATOM 764 O O . ALA A 1 105 ? 3.175 6.819 -5.107 1.00 86.19 105 ALA A O 1
ATOM 765 N N . THR A 1 106 ? 1.075 7.475 -4.661 1.00 86.19 106 THR A N 1
ATOM 766 C CA . THR A 1 106 ? 0.440 6.621 -5.672 1.00 86.19 106 THR A CA 1
ATOM 767 C C . THR A 1 106 ? 0.772 7.110 -7.080 1.00 86.19 106 THR A C 1
ATOM 769 O O . THR A 1 106 ? 1.270 6.341 -7.899 1.00 86.19 106 THR A O 1
ATOM 772 N N . LEU A 1 107 ? 0.554 8.397 -7.360 1.00 88.94 107 LEU A N 1
ATOM 773 C CA . LEU A 1 107 ? 0.820 8.977 -8.675 1.00 88.94 107 LEU A CA 1
ATOM 774 C C . LEU A 1 107 ? 2.317 8.935 -9.007 1.00 88.94 107 LEU A C 1
ATOM 776 O O . LEU A 1 107 ? 2.695 8.505 -10.094 1.00 88.94 107 LEU A O 1
ATOM 780 N N . GLY A 1 108 ? 3.163 9.320 -8.048 1.00 85.88 108 GLY A N 1
ATOM 781 C CA . GLY A 1 108 ? 4.615 9.247 -8.167 1.00 85.88 108 GLY A CA 1
ATOM 782 C C . GLY A 1 108 ? 5.090 7.823 -8.435 1.00 85.88 108 GLY A C 1
ATOM 783 O O . GLY A 1 108 ? 5.853 7.621 -9.373 1.00 85.88 108 GLY A O 1
ATOM 784 N N . GLY A 1 109 ? 4.579 6.836 -7.690 1.00 84.19 109 GLY A N 1
ATOM 785 C CA . GLY A 1 109 ? 4.924 5.428 -7.871 1.00 84.19 109 GLY A CA 1
ATOM 786 C C . GLY A 1 109 ? 4.583 4.918 -9.271 1.00 84.19 109 GLY A C 1
ATOM 787 O O . GLY A 1 109 ? 5.462 4.391 -9.950 1.00 84.19 109 GLY A O 1
ATOM 788 N N . VAL A 1 110 ? 3.343 5.122 -9.739 1.00 88.12 110 VAL A N 1
ATOM 789 C CA . VAL A 1 110 ? 2.917 4.694 -11.088 1.00 88.12 110 VAL A CA 1
ATOM 790 C C . VAL A 1 110 ? 3.789 5.330 -12.168 1.00 88.12 110 VAL A C 1
ATOM 792 O O . VAL A 1 110 ? 4.326 4.624 -13.023 1.00 88.12 110 VAL A O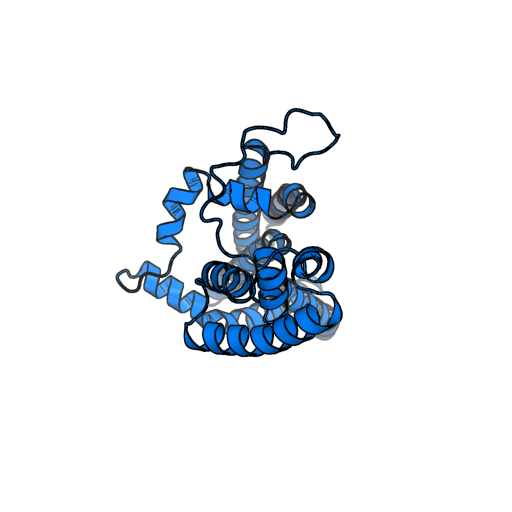 1
ATOM 795 N N . LEU A 1 111 ? 3.950 6.655 -12.130 1.00 88.50 111 LEU A N 1
ATOM 796 C CA . LEU A 1 111 ? 4.733 7.383 -13.127 1.00 88.50 111 LEU A CA 1
ATOM 797 C C . LEU A 1 111 ? 6.205 6.963 -13.098 1.00 88.50 111 LEU A C 1
ATOM 799 O O . LEU A 1 111 ? 6.800 6.773 -14.156 1.00 88.50 111 LEU A O 1
ATOM 803 N N . LEU A 1 112 ? 6.774 6.762 -11.905 1.00 87.25 112 LEU A N 1
ATOM 804 C CA . LEU A 1 112 ? 8.137 6.268 -11.734 1.00 87.25 112 LEU A CA 1
ATOM 805 C C . LEU A 1 112 ? 8.306 4.887 -12.374 1.00 87.25 112 LEU A C 1
ATOM 807 O O . LEU A 1 112 ? 9.278 4.676 -13.089 1.00 87.25 112 LEU A O 1
ATOM 811 N N . GLY A 1 113 ? 7.354 3.971 -12.168 1.00 84.25 113 GLY A N 1
ATOM 812 C CA . GLY A 1 113 ? 7.366 2.646 -12.794 1.00 84.25 113 GLY A CA 1
ATOM 813 C C . GLY A 1 113 ? 7.290 2.709 -14.323 1.00 84.25 113 GLY A C 1
ATOM 814 O O . GLY A 1 113 ? 7.984 1.956 -15.003 1.00 84.25 113 GLY A O 1
ATOM 815 N N . LEU A 1 114 ? 6.509 3.647 -14.871 1.00 87.44 114 LEU A N 1
ATOM 816 C CA . LEU A 1 114 ? 6.383 3.843 -16.318 1.00 87.44 114 LEU A CA 1
ATOM 817 C C . LEU A 1 114 ? 7.691 4.315 -16.963 1.00 87.44 114 LEU A C 1
ATOM 819 O O . LEU A 1 114 ? 8.083 3.778 -18.002 1.00 87.44 114 LEU A O 1
ATOM 823 N N . VAL A 1 115 ? 8.371 5.289 -16.348 1.00 87.50 115 VAL A N 1
ATOM 824 C CA . VAL A 1 115 ? 9.617 5.871 -16.885 1.00 87.50 115 VAL A CA 1
ATOM 825 C C . VAL A 1 115 ? 10.881 5.132 -16.447 1.00 87.50 115 VAL A C 1
ATOM 827 O O . VAL A 1 115 ? 11.969 5.451 -16.920 1.00 87.50 115 VAL A O 1
ATOM 830 N N . PHE A 1 116 ? 10.760 4.139 -15.561 1.00 83.94 116 PHE A N 1
ATOM 831 C CA . PHE A 1 116 ? 11.895 3.451 -14.940 1.00 83.94 116 PHE A CA 1
ATOM 832 C C . PHE A 1 116 ? 12.937 2.966 -15.961 1.00 83.94 116 PHE A C 1
ATOM 834 O O . PHE A 1 116 ? 14.136 3.111 -15.744 1.00 83.94 116 PHE A O 1
ATOM 841 N N . ARG A 1 117 ? 12.472 2.450 -17.105 1.00 82.38 117 ARG A N 1
ATOM 842 C CA . ARG A 1 117 ? 13.313 1.862 -18.160 1.00 82.38 117 ARG A CA 1
ATOM 843 C C . ARG A 1 117 ? 13.715 2.840 -19.269 1.00 82.38 117 ARG A C 1
ATOM 845 O O . ARG A 1 117 ? 14.484 2.476 -20.149 1.00 82.38 117 ARG A O 1
ATOM 852 N N . THR A 1 118 ? 13.205 4.073 -19.274 1.00 83.25 118 THR A N 1
ATOM 853 C CA . THR A 1 118 ? 13.378 4.997 -20.413 1.00 83.25 118 THR A CA 1
ATOM 854 C C . THR A 1 118 ? 14.666 5.825 -20.345 1.00 83.25 118 THR A C 1
ATOM 856 O O . THR A 1 118 ? 14.821 6.761 -21.123 1.00 83.25 118 THR A O 1
ATOM 859 N N . ASN A 1 119 ? 15.575 5.532 -19.401 1.00 73.88 119 ASN A N 1
ATOM 860 C CA . ASN A 1 119 ? 16.806 6.295 -19.126 1.00 73.88 119 ASN A CA 1
ATOM 861 C C . ASN A 1 119 ? 16.584 7.815 -18.922 1.00 73.88 119 ASN A C 1
ATOM 863 O O . ASN A 1 119 ? 17.508 8.623 -19.016 1.00 73.88 119 ASN A O 1
ATOM 867 N N . ALA A 1 120 ? 15.350 8.223 -18.610 1.00 84.75 120 ALA A N 1
ATOM 868 C CA . ALA A 1 120 ? 14.943 9.617 -18.481 1.00 84.75 120 ALA A CA 1
ATOM 869 C C . ALA A 1 120 ? 15.246 10.148 -17.072 1.00 84.75 120 ALA A C 1
ATOM 871 O O . ALA A 1 120 ? 14.334 10.457 -16.305 1.00 84.75 120 ALA A O 1
ATOM 872 N N . ILE A 1 121 ? 16.534 10.273 -16.732 1.00 82.69 121 ILE A N 1
ATOM 873 C CA . ILE A 1 121 ? 17.006 10.664 -15.387 1.00 82.69 121 ILE A CA 1
ATOM 874 C C . ILE A 1 121 ? 16.313 11.945 -14.883 1.00 82.69 121 ILE A C 1
ATOM 876 O O . ILE A 1 121 ? 15.946 12.026 -13.709 1.00 82.69 121 ILE A O 1
ATOM 880 N N . GLY A 1 122 ? 16.062 12.909 -15.779 1.00 85.44 122 GLY A N 1
ATOM 881 C CA . GLY A 1 122 ? 15.370 14.165 -15.465 1.00 85.44 122 GLY A CA 1
ATOM 882 C C . GLY A 1 122 ? 13.926 14.008 -14.970 1.00 85.44 122 GLY A C 1
ATOM 883 O O . GLY A 1 122 ? 13.434 14.898 -14.287 1.00 85.44 122 GLY A O 1
ATOM 884 N N . LEU A 1 123 ? 13.261 12.885 -15.260 1.00 87.56 123 LEU A N 1
ATOM 885 C CA . LEU A 1 123 ? 11.933 12.542 -14.735 1.00 87.56 123 LEU A CA 1
ATOM 886 C C . LEU A 1 123 ? 12.016 11.539 -13.579 1.00 87.56 123 LEU A C 1
ATOM 888 O O . LEU A 1 123 ? 11.238 11.631 -12.632 1.00 87.56 123 LEU A O 1
ATOM 892 N N . THR A 1 124 ? 12.979 10.616 -13.606 1.00 85.19 124 THR A N 1
ATOM 893 C CA . THR A 1 124 ? 13.133 9.584 -12.571 1.00 85.19 124 THR A CA 1
ATOM 894 C C . THR A 1 124 ? 13.376 10.184 -11.187 1.00 85.19 124 THR A C 1
ATOM 896 O O . THR A 1 124 ? 12.699 9.815 -10.230 1.00 85.19 124 THR A O 1
ATOM 899 N N . VAL A 1 125 ? 14.307 11.137 -11.067 1.00 86.75 125 VAL A N 1
ATOM 900 C CA . VAL A 1 125 ? 14.648 11.768 -9.779 1.00 86.75 125 VAL A CA 1
ATOM 901 C C . VAL A 1 125 ? 13.463 12.522 -9.157 1.00 86.75 125 VAL A C 1
ATOM 903 O O . VAL A 1 125 ? 13.151 12.247 -7.996 1.00 86.75 125 VAL A O 1
ATOM 906 N N . PRO A 1 126 ? 12.760 13.433 -9.863 1.00 88.50 126 PRO A N 1
ATOM 907 C CA . PRO A 1 126 ? 11.626 14.136 -9.268 1.00 88.50 126 PRO A CA 1
ATOM 908 C C . PRO A 1 126 ? 10.444 13.211 -8.955 1.00 88.50 126 PRO A C 1
ATOM 910 O O . PRO A 1 126 ? 9.777 13.422 -7.946 1.00 88.50 126 PRO A O 1
ATOM 913 N N . LEU A 1 127 ? 10.196 12.163 -9.749 1.00 89.00 127 LEU A N 1
ATOM 914 C CA . LEU A 1 127 ? 9.138 11.187 -9.457 1.00 89.00 127 LEU A CA 1
ATOM 915 C C . LEU A 1 127 ? 9.476 10.310 -8.247 1.00 89.00 127 LEU A C 1
ATOM 917 O O . LEU A 1 127 ? 8.603 10.032 -7.421 1.00 89.00 127 LEU A O 1
ATOM 921 N N . LEU A 1 128 ? 10.746 9.926 -8.091 1.00 86.31 128 LEU A N 1
ATOM 922 C CA . LEU A 1 128 ? 11.223 9.256 -6.885 1.00 86.31 128 LEU A CA 1
ATOM 923 C C . LEU A 1 128 ? 11.068 10.172 -5.666 1.00 86.31 128 LEU A C 1
ATOM 925 O O . LEU A 1 128 ? 10.517 9.742 -4.655 1.00 86.31 128 LEU A O 1
ATOM 929 N N . ALA A 1 129 ? 11.475 11.440 -5.774 1.00 87.19 129 ALA A N 1
ATOM 930 C CA . ALA A 1 129 ? 11.304 12.423 -4.708 1.00 87.19 129 ALA A CA 1
ATOM 931 C C . ALA A 1 129 ? 9.824 12.618 -4.344 1.00 87.19 129 ALA A C 1
ATOM 933 O O . ALA A 1 129 ? 9.486 12.571 -3.166 1.00 87.19 129 ALA A O 1
ATOM 934 N N . LEU A 1 130 ? 8.930 12.754 -5.330 1.00 89.88 130 LEU A N 1
ATOM 935 C CA . LEU A 1 130 ? 7.482 12.852 -5.116 1.00 89.88 130 LEU A CA 1
ATOM 936 C C . LEU A 1 130 ? 6.935 11.625 -4.377 1.00 89.88 130 LEU A C 1
ATOM 938 O O . LEU A 1 130 ? 6.161 11.765 -3.431 1.00 89.88 130 LEU A O 1
ATOM 942 N N . THR A 1 131 ? 7.375 10.429 -4.774 1.00 85.12 131 THR A N 1
ATOM 943 C CA . THR A 1 131 ? 6.961 9.169 -4.146 1.00 85.12 131 THR A CA 1
ATOM 944 C C . THR A 1 131 ? 7.425 9.103 -2.692 1.00 85.12 131 THR A C 1
ATOM 946 O O . THR A 1 131 ? 6.625 8.843 -1.794 1.00 85.12 131 THR A O 1
ATOM 949 N N . VAL A 1 132 ? 8.707 9.386 -2.445 1.00 85.56 132 VAL A N 1
ATOM 950 C CA . VAL A 1 132 ? 9.308 9.363 -1.104 1.00 85.56 132 VAL A CA 1
ATOM 951 C C . VAL A 1 132 ? 8.684 10.428 -0.205 1.00 85.56 132 VAL A C 1
ATOM 953 O O . VAL A 1 132 ? 8.326 10.120 0.929 1.00 85.56 132 VAL A O 1
ATOM 956 N N . LEU A 1 133 ? 8.492 11.652 -0.702 1.00 87.69 133 LEU A N 1
ATOM 957 C CA . LEU A 1 133 ? 7.848 12.734 0.046 1.00 87.69 133 LEU A CA 1
ATOM 958 C C . LEU A 1 133 ? 6.380 12.420 0.344 1.00 87.69 133 LEU A C 1
ATOM 960 O O . LEU A 1 133 ? 5.922 12.693 1.450 1.00 87.69 133 LEU A O 1
ATOM 964 N N . GLY A 1 134 ? 5.657 11.799 -0.592 1.00 85.94 134 GLY A N 1
ATOM 965 C CA . GLY A 1 134 ? 4.283 11.348 -0.375 1.00 85.94 134 GLY A CA 1
ATOM 966 C C . GLY A 1 134 ? 4.181 10.294 0.731 1.00 85.94 134 GLY A C 1
ATOM 967 O O . GLY A 1 134 ? 3.358 10.417 1.641 1.00 85.94 134 GLY A O 1
ATOM 968 N N . VAL A 1 135 ? 5.074 9.296 0.719 1.00 83.69 135 VAL A N 1
ATOM 969 C CA . VAL A 1 135 ? 5.166 8.292 1.793 1.00 83.69 135 VAL A CA 1
ATOM 970 C C . VAL A 1 135 ? 5.569 8.947 3.118 1.00 83.69 135 VAL A C 1
ATOM 972 O O . VAL A 1 135 ? 4.955 8.668 4.148 1.00 83.69 135 VAL A O 1
ATOM 975 N N . ALA A 1 136 ? 6.544 9.860 3.103 1.00 85.31 136 ALA A N 1
ATOM 976 C CA . ALA A 1 136 ? 7.000 10.583 4.288 1.00 85.31 136 ALA A CA 1
ATOM 977 C C . ALA A 1 136 ? 5.893 11.457 4.902 1.00 85.31 136 ALA A C 1
ATOM 979 O O . ALA A 1 136 ? 5.738 11.486 6.122 1.00 85.31 136 ALA A O 1
ATOM 980 N N . ALA A 1 137 ? 5.063 12.100 4.077 1.00 84.75 137 ALA A N 1
ATOM 981 C CA . ALA A 1 137 ? 3.907 12.877 4.524 1.00 84.75 137 ALA A CA 1
ATOM 982 C C . ALA A 1 137 ? 2.854 12.019 5.249 1.00 84.75 137 ALA A C 1
ATOM 984 O O . ALA A 1 137 ? 2.083 12.542 6.053 1.00 84.75 137 ALA A O 1
ATOM 985 N N . CYS A 1 138 ? 2.856 10.700 5.031 1.00 80.00 138 CYS A N 1
ATOM 986 C CA . CYS A 1 138 ? 1.991 9.763 5.745 1.00 80.00 138 CYS A CA 1
ATOM 987 C C . CYS A 1 138 ? 2.576 9.299 7.095 1.00 80.00 138 CYS A C 1
ATOM 989 O O . CYS A 1 138 ? 1.835 8.780 7.928 1.00 80.00 138 CYS A O 1
ATOM 991 N N . VAL A 1 139 ? 3.877 9.495 7.357 1.00 77.62 139 VAL A N 1
ATOM 992 C CA . VAL A 1 139 ? 4.556 9.040 8.590 1.00 77.62 139 VAL A CA 1
ATOM 993 C C . VAL A 1 139 ? 3.933 9.609 9.874 1.00 77.62 139 VAL A C 1
ATOM 995 O O . VAL A 1 139 ? 3.747 8.840 10.818 1.00 77.62 139 VAL A O 1
ATOM 998 N N . PRO A 1 140 ? 3.540 10.895 9.962 1.00 71.00 140 PRO A N 1
ATOM 999 C CA . PRO A 1 140 ? 2.879 11.420 11.157 1.00 71.00 140 PRO A CA 1
ATOM 1000 C C . PRO A 1 140 ? 1.592 10.664 11.518 1.00 71.00 140 PRO A C 1
ATOM 1002 O O . PRO A 1 140 ? 1.366 10.390 12.696 1.00 71.00 140 PRO A O 1
ATOM 1005 N N . ALA A 1 141 ? 0.808 10.254 10.518 1.00 70.25 141 ALA A N 1
ATOM 1006 C CA . ALA A 1 141 ? -0.401 9.456 10.714 1.00 70.25 141 ALA A CA 1
ATOM 1007 C C . ALA A 1 141 ? -0.094 8.020 11.141 1.00 70.25 141 ALA A C 1
ATOM 1009 O O . ALA A 1 141 ? -0.793 7.446 11.976 1.00 70.25 141 ALA A O 1
ATOM 1010 N N . VAL A 1 142 ? 1.009 7.460 10.641 1.00 68.19 142 VAL A N 1
ATOM 1011 C CA . VAL A 1 142 ? 1.533 6.166 11.091 1.00 68.19 142 VAL A CA 1
ATOM 1012 C C . VAL A 1 142 ? 1.958 6.226 12.556 1.00 68.19 142 VAL A C 1
ATOM 1014 O O . VAL A 1 142 ? 1.666 5.299 13.304 1.00 68.19 142 VAL A O 1
ATOM 1017 N N . VAL A 1 143 ? 2.590 7.312 13.004 1.00 71.62 143 VAL A N 1
ATOM 1018 C CA . VAL A 1 143 ? 3.031 7.473 14.400 1.00 71.62 143 VAL A CA 1
ATOM 1019 C C . VAL A 1 143 ? 1.844 7.723 15.336 1.00 71.62 143 VAL A C 1
ATOM 1021 O O . VAL A 1 143 ? 1.753 7.093 16.391 1.00 71.62 143 VAL A O 1
ATOM 1024 N N . ARG A 1 144 ? 0.906 8.592 14.940 1.00 69.12 144 ARG A N 1
ATOM 1025 C CA . ARG A 1 144 ? -0.246 9.011 15.762 1.00 69.12 144 ARG A CA 1
ATOM 1026 C C . ARG A 1 144 ? -1.387 7.994 15.809 1.00 69.12 144 ARG A C 1
ATOM 1028 O O . ARG A 1 144 ? -2.184 8.034 16.739 1.00 69.12 144 ARG A O 1
ATOM 1035 N N . GLY A 1 145 ? -1.425 7.041 14.879 1.00 64.88 145 GLY A N 1
ATOM 1036 C CA . GLY A 1 145 ? -2.291 5.865 14.943 1.00 64.88 145 GLY A CA 1
ATOM 1037 C C . GLY A 1 145 ? -3.531 5.926 14.050 1.00 64.88 145 GLY A C 1
ATOM 1038 O O . GLY A 1 145 ? -3.709 6.808 13.214 1.00 64.88 145 GLY A O 1
ATOM 1039 N N . SER A 1 146 ? -4.408 4.931 14.213 1.00 65.06 146 SER A N 1
ATOM 1040 C CA . SER A 1 146 ? -5.527 4.649 13.295 1.00 65.06 146 SER A CA 1
ATOM 1041 C C . SER A 1 146 ? -6.653 5.690 13.298 1.00 65.06 146 SER A C 1
ATOM 1043 O O . SER A 1 146 ? -7.592 5.575 12.506 1.00 65.06 146 SER A O 1
ATOM 1045 N N . GLU A 1 147 ? -6.595 6.689 14.178 1.00 70.75 147 GLU A N 1
ATOM 1046 C CA . GLU A 1 147 ? -7.573 7.777 14.238 1.00 70.75 147 GLU A CA 1
ATOM 1047 C C . GLU A 1 147 ? -7.442 8.736 13.054 1.00 70.75 147 GLU A C 1
ATOM 1049 O O . GLU A 1 147 ? -8.459 9.113 12.479 1.00 70.75 147 GLU A O 1
ATOM 1054 N N . GLU A 1 148 ? -6.222 9.064 12.614 1.00 71.00 148 GLU A N 1
ATOM 1055 C CA . GLU A 1 148 ? -6.026 9.950 11.456 1.00 71.00 148 GLU A CA 1
ATOM 1056 C C . GLU A 1 148 ? -6.482 9.277 10.150 1.00 71.00 148 GLU A C 1
ATOM 1058 O O . GLU A 1 148 ? -7.103 9.917 9.304 1.00 71.00 148 GLU A O 1
ATOM 1063 N N . VAL A 1 149 ? -6.278 7.960 10.022 1.00 69.94 149 VAL A N 1
ATOM 1064 C CA . VAL A 1 149 ? -6.782 7.166 8.885 1.00 69.94 149 VAL A CA 1
ATOM 1065 C C . VAL A 1 149 ? -8.314 7.138 8.875 1.00 69.94 149 VAL A C 1
ATOM 1067 O O . VAL A 1 149 ? -8.938 7.308 7.828 1.00 69.94 149 VAL A O 1
ATOM 1070 N N . ARG A 1 150 ? -8.942 6.959 10.045 1.00 72.38 150 ARG A N 1
ATOM 1071 C CA . ARG A 1 150 ? -10.406 7.018 10.182 1.00 72.38 150 ARG A CA 1
ATOM 1072 C C . ARG A 1 150 ? -10.954 8.421 9.924 1.00 72.38 150 ARG A C 1
ATOM 1074 O O . ARG A 1 150 ? -12.033 8.537 9.355 1.00 72.38 150 ARG A O 1
ATOM 1081 N N . ALA A 1 151 ? -10.228 9.467 10.308 1.00 75.81 151 ALA A N 1
ATOM 1082 C CA . ALA A 1 151 ? -10.599 10.850 10.029 1.00 75.81 151 ALA A CA 1
ATOM 1083 C C . ALA A 1 151 ? -10.521 11.167 8.529 1.00 75.81 151 ALA A C 1
ATOM 1085 O O . ALA A 1 151 ? -11.447 11.767 7.993 1.00 75.81 151 ALA A O 1
ATOM 1086 N N . ALA A 1 152 ? -9.480 10.695 7.836 1.00 75.69 152 ALA A N 1
ATOM 1087 C CA . ALA A 1 152 ? -9.370 10.819 6.383 1.00 75.69 152 ALA A CA 1
ATOM 1088 C C . ALA A 1 152 ? -10.517 10.102 5.651 1.00 75.69 152 ALA A C 1
ATOM 1090 O O . ALA A 1 152 ? -11.050 10.637 4.686 1.00 75.69 152 ALA A O 1
ATOM 1091 N N . ALA A 1 153 ? -10.967 8.947 6.154 1.00 74.44 153 ALA A N 1
ATOM 1092 C CA . ALA A 1 153 ? -12.120 8.238 5.596 1.00 74.44 153 ALA A CA 1
ATOM 1093 C C . ALA A 1 153 ? -13.461 8.978 5.759 1.00 74.44 153 ALA A C 1
ATOM 1095 O O . ALA A 1 153 ? -14.411 8.690 5.037 1.00 74.44 153 ALA A O 1
ATOM 1096 N N . ARG A 1 154 ? -13.548 9.930 6.698 1.00 76.56 154 ARG A N 1
ATOM 1097 C CA . ARG A 1 154 ? -14.740 10.762 6.935 1.00 76.56 154 ARG A CA 1
ATOM 1098 C C . ARG A 1 154 ? -14.720 12.079 6.161 1.00 76.56 154 ARG A C 1
ATOM 1100 O O . ARG A 1 154 ? -15.672 12.848 6.273 1.00 76.56 154 ARG A O 1
ATOM 1107 N N . LEU A 1 155 ? -13.650 12.364 5.419 1.00 80.88 155 LEU A N 1
ATOM 1108 C CA . LEU A 1 155 ? -13.580 13.557 4.583 1.00 80.88 155 LEU A CA 1
ATOM 1109 C C . LEU A 1 155 ? -14.646 13.489 3.476 1.00 80.88 155 LEU A C 1
ATOM 1111 O O . LEU A 1 155 ? -14.784 12.430 2.859 1.00 80.88 155 LEU A O 1
ATOM 1115 N N . PRO A 1 156 ? -15.382 14.584 3.204 1.00 77.81 156 PRO A N 1
ATOM 1116 C CA . PRO A 1 156 ? -16.423 14.608 2.176 1.00 77.81 156 PRO A CA 1
ATOM 1117 C C . PRO A 1 156 ? -15.878 14.269 0.782 1.00 77.81 156 PRO A C 1
ATOM 1119 O O . PRO A 1 156 ? -16.573 13.664 -0.029 1.00 77.81 156 PRO A O 1
ATOM 1122 N N . GLU A 1 157 ? -14.613 14.607 0.519 1.00 82.06 157 GLU A N 1
ATOM 1123 C CA . GLU A 1 157 ? -13.922 14.295 -0.730 1.00 82.06 157 GLU A CA 1
ATOM 1124 C C . GLU A 1 157 ? -13.729 12.778 -0.922 1.00 82.06 157 GLU A C 1
ATOM 1126 O O . GLU A 1 157 ? -13.776 12.291 -2.050 1.00 82.06 157 GLU A O 1
ATOM 1131 N N . LEU A 1 158 ? -13.531 12.022 0.168 1.00 77.44 158 LEU A N 1
ATOM 1132 C CA . LEU A 1 158 ? -13.325 10.571 0.118 1.00 77.44 158 LEU A CA 1
ATOM 1133 C C . LEU A 1 158 ? -14.629 9.788 0.306 1.00 77.44 158 LEU A C 1
ATOM 1135 O O . LEU A 1 158 ? -14.802 8.735 -0.305 1.00 77.44 158 LEU A O 1
ATOM 1139 N N . SER A 1 159 ? -15.563 10.292 1.115 1.00 78.69 159 SER A N 1
ATOM 1140 C CA . SER A 1 159 ? -16.833 9.610 1.383 1.00 78.69 159 SER A CA 1
ATOM 1141 C C . SER A 1 159 ? -17.709 9.490 0.136 1.00 78.69 159 SER A C 1
ATOM 1143 O O . SER A 1 159 ? -18.400 8.488 -0.014 1.00 78.69 159 SER A O 1
ATOM 1145 N N . GLY A 1 160 ? -17.628 10.450 -0.792 1.00 79.94 160 GLY A N 1
ATOM 1146 C CA . GLY A 1 160 ? -18.281 10.353 -2.100 1.00 79.94 160 GLY A CA 1
ATOM 1147 C C . GLY A 1 160 ? -17.642 9.325 -3.042 1.00 79.94 160 GLY A C 1
ATOM 1148 O O . GLY A 1 160 ? -18.307 8.846 -3.954 1.00 79.94 160 GLY A O 1
ATOM 1149 N N . LEU A 1 161 ? -16.372 8.969 -2.822 1.00 78.62 161 LEU A N 1
ATOM 1150 C CA . LEU A 1 161 ? -15.625 8.016 -3.650 1.00 78.62 161 LEU A CA 1
ATOM 1151 C C . LEU A 1 161 ? -15.689 6.579 -3.124 1.00 78.62 161 LEU A C 1
ATOM 1153 O O . LEU A 1 161 ? -15.568 5.645 -3.912 1.00 78.62 161 LEU A O 1
ATOM 1157 N N . LEU A 1 162 ? -15.895 6.394 -1.816 1.00 78.12 162 LEU A N 1
ATOM 1158 C CA . LEU A 1 162 ? -15.987 5.073 -1.185 1.00 78.12 162 LEU A CA 1
ATOM 1159 C C . LEU A 1 162 ? -16.974 4.116 -1.883 1.00 78.12 162 LEU A C 1
ATOM 1161 O O . LEU A 1 162 ? -16.569 2.984 -2.137 1.00 78.12 162 LEU A O 1
ATOM 1165 N N . PRO A 1 163 ? -18.202 4.539 -2.252 1.00 78.56 163 PRO A N 1
ATOM 1166 C CA . PRO A 1 163 ? -19.162 3.659 -2.921 1.00 78.56 163 PRO A CA 1
ATOM 1167 C C . PRO A 1 163 ? -18.667 3.104 -4.263 1.00 78.56 163 PRO A C 1
ATOM 1169 O O . PRO A 1 163 ? -19.060 2.016 -4.654 1.00 78.56 163 PRO A O 1
ATOM 1172 N N . TYR A 1 164 ? -17.780 3.820 -4.962 1.00 76.38 164 TYR A N 1
ATOM 1173 C CA . TYR A 1 164 ? -17.213 3.367 -6.239 1.00 76.38 164 TYR A CA 1
ATOM 1174 C C . TYR A 1 164 ? -16.036 2.396 -6.069 1.00 76.38 164 TYR A C 1
ATOM 1176 O O . TYR A 1 164 ? -15.602 1.781 -7.041 1.00 76.38 164 TYR A O 1
ATOM 1184 N N . LEU A 1 165 ? -15.479 2.300 -4.858 1.00 72.25 165 LEU A N 1
ATOM 1185 C CA . LEU A 1 165 ? -14.382 1.388 -4.525 1.00 72.25 165 LEU A CA 1
ATOM 1186 C C . LEU A 1 165 ? -14.889 0.028 -4.028 1.00 72.25 165 LEU A C 1
ATOM 1188 O O . LEU A 1 165 ? -14.108 -0.923 -3.972 1.00 72.25 165 LEU A O 1
ATOM 1192 N N . GLU A 1 166 ? -16.170 -0.074 -3.670 1.00 77.44 166 GLU A N 1
ATOM 1193 C CA . GLU A 1 166 ? -16.802 -1.350 -3.355 1.00 77.44 166 GLU A CA 1
ATOM 1194 C C . GLU A 1 166 ? -17.138 -2.089 -4.662 1.00 77.44 166 GLU A C 1
ATOM 1196 O O . GLU A 1 166 ? -17.731 -1.502 -5.570 1.00 77.44 166 GLU A O 1
ATOM 1201 N N . PRO A 1 167 ? -16.713 -3.358 -4.817 1.00 74.69 167 PRO A N 1
ATOM 1202 C CA . PRO A 1 167 ? -16.982 -4.114 -6.030 1.00 74.69 167 PRO A CA 1
AT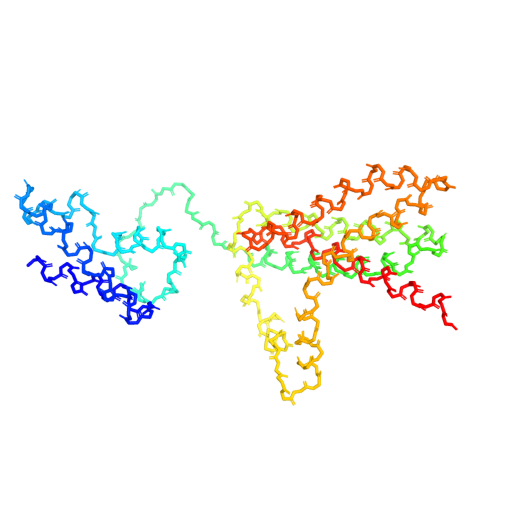OM 1203 C C . PRO A 1 167 ? -18.486 -4.374 -6.168 1.00 74.69 167 PRO A C 1
ATOM 1205 O O . PRO A 1 167 ? -19.067 -5.149 -5.413 1.00 74.69 167 PRO A O 1
ATOM 1208 N N . ASP A 1 168 ? -19.095 -3.717 -7.151 1.00 82.06 168 ASP A N 1
ATOM 1209 C CA . ASP A 1 168 ? -20.493 -3.887 -7.539 1.00 82.06 168 ASP A CA 1
ATOM 1210 C C . ASP A 1 168 ? -20.592 -4.707 -8.836 1.00 82.06 168 ASP A C 1
ATOM 1212 O O . ASP A 1 168 ? -20.194 -4.257 -9.913 1.00 82.06 168 ASP A O 1
ATOM 1216 N N . GLU A 1 169 ? -21.135 -5.922 -8.747 1.00 79.94 169 GLU A N 1
ATOM 1217 C CA . GLU A 1 169 ? -21.281 -6.829 -9.895 1.00 79.94 169 GLU A CA 1
ATOM 1218 C C . GLU A 1 169 ? -22.216 -6.284 -10.990 1.00 79.94 169 GLU A C 1
ATOM 1220 O O . GLU A 1 169 ? -22.188 -6.774 -12.119 1.00 79.94 169 GLU A O 1
ATOM 1225 N N . SER A 1 170 ? -23.016 -5.252 -10.694 1.00 80.06 170 SER A N 1
ATOM 1226 C CA . SER A 1 170 ? -23.944 -4.646 -11.654 1.00 80.06 170 SER A CA 1
ATOM 1227 C C . SER A 1 170 ? -23.274 -3.720 -12.679 1.00 80.06 170 SER A C 1
ATOM 1229 O O . SER A 1 170 ? -23.869 -3.414 -13.714 1.00 80.06 170 SER A O 1
ATOM 1231 N N . ASN A 1 171 ? -22.029 -3.293 -12.435 1.00 85.44 171 ASN A N 1
ATOM 1232 C CA . ASN A 1 171 ? -21.284 -2.387 -13.307 1.00 85.44 171 ASN A CA 1
ATOM 1233 C C . ASN A 1 171 ? -19.959 -3.018 -13.763 1.00 85.44 171 ASN A C 1
ATOM 1235 O O . ASN A 1 171 ? -19.281 -3.715 -13.009 1.00 85.44 171 ASN A O 1
ATOM 1239 N N . TRP A 1 172 ? -19.526 -2.713 -14.989 1.00 84.88 172 TRP A N 1
ATOM 1240 C CA . TRP A 1 172 ? -18.268 -3.222 -15.543 1.00 84.88 172 TRP A CA 1
ATOM 1241 C C . TRP A 1 172 ? -17.054 -2.861 -14.671 1.00 84.88 172 TRP A C 1
ATOM 1243 O O . TRP A 1 172 ? -16.138 -3.666 -14.521 1.00 84.88 172 TRP A O 1
ATOM 1253 N N . PHE A 1 173 ? -17.064 -1.675 -14.051 1.00 82.00 173 PHE A N 1
ATOM 1254 C CA . PHE A 1 173 ? -16.018 -1.254 -13.117 1.00 82.00 173 PHE A CA 1
ATOM 1255 C C . PHE A 1 173 ? -15.942 -2.159 -11.885 1.00 82.00 173 PHE A C 1
ATOM 1257 O O . PHE A 1 173 ? -14.843 -2.518 -11.464 1.00 82.00 173 PHE A O 1
ATOM 1264 N N . GLY A 1 174 ? -17.086 -2.550 -11.321 1.00 82.00 174 GLY A N 1
ATOM 1265 C CA . GLY A 1 174 ? -17.124 -3.430 -10.159 1.00 82.00 174 GLY A CA 1
ATOM 1266 C C . GLY A 1 174 ? -16.744 -4.872 -10.501 1.00 82.00 174 GLY A C 1
ATOM 1267 O O . GLY A 1 174 ? -16.054 -5.507 -9.709 1.00 82.00 174 GLY A O 1
ATOM 1268 N N . LEU A 1 175 ? -17.037 -5.341 -11.722 1.00 83.75 175 LEU A N 1
ATOM 1269 C CA . LEU A 1 175 ? -16.497 -6.603 -12.252 1.00 83.75 175 LEU A CA 1
ATOM 1270 C C . LEU A 1 175 ? -14.965 -6.575 -12.357 1.00 83.75 175 LEU A C 1
ATOM 1272 O O . LEU A 1 175 ? -14.297 -7.517 -11.930 1.00 83.75 175 LEU A O 1
ATOM 1276 N N . VAL A 1 176 ? -14.387 -5.486 -12.878 1.00 84.38 176 VAL A N 1
ATOM 1277 C CA . VAL A 1 176 ? -12.925 -5.318 -12.948 1.00 84.38 176 VAL A CA 1
ATOM 1278 C C . VAL A 1 176 ? -12.316 -5.245 -11.548 1.00 84.38 176 VAL A C 1
ATOM 1280 O O . VAL A 1 176 ? -11.318 -5.913 -11.290 1.00 84.38 176 VAL A O 1
ATOM 1283 N N . LEU A 1 177 ? -12.915 -4.487 -10.626 1.00 81.88 177 LEU A N 1
ATOM 1284 C CA . LEU A 1 177 ? -12.484 -4.426 -9.226 1.00 81.88 177 LEU A CA 1
ATOM 1285 C C . LEU A 1 177 ? -12.542 -5.804 -8.563 1.00 81.88 177 LEU A C 1
ATOM 1287 O O . LEU A 1 177 ? -11.557 -6.223 -7.961 1.00 81.88 177 LEU A O 1
ATOM 1291 N N . GLY A 1 178 ? -13.648 -6.534 -8.716 1.00 80.88 178 GLY A N 1
ATOM 1292 C CA . GLY A 1 178 ? -13.809 -7.897 -8.210 1.00 80.88 178 GLY A CA 1
ATOM 1293 C C . GLY A 1 178 ? -12.749 -8.846 -8.769 1.00 80.88 178 GLY A C 1
ATOM 1294 O O . GLY A 1 178 ? -12.111 -9.584 -8.016 1.00 80.88 178 GLY A O 1
ATOM 1295 N N . TYR A 1 179 ? -12.466 -8.753 -10.070 1.00 82.62 179 TYR A N 1
ATOM 1296 C CA . TYR A 1 179 ? -11.393 -9.510 -10.708 1.00 82.62 179 TYR A CA 1
ATOM 1297 C C . TYR A 1 179 ? -10.010 -9.148 -10.142 1.00 82.62 179 TYR A C 1
ATOM 1299 O O . TYR A 1 179 ? -9.247 -10.037 -9.758 1.00 82.62 179 TYR A O 1
ATOM 1307 N N . VAL A 1 180 ? -9.695 -7.860 -9.990 1.00 82.56 180 VAL A N 1
ATOM 1308 C CA . VAL A 1 180 ? -8.441 -7.389 -9.372 1.00 82.56 180 VAL A CA 1
ATOM 1309 C C . VAL A 1 180 ? -8.324 -7.846 -7.913 1.00 82.56 180 VAL A C 1
ATOM 1311 O O . VAL A 1 180 ? -7.244 -8.251 -7.481 1.00 82.56 180 VAL A O 1
ATOM 1314 N N . TYR A 1 181 ? -9.419 -7.854 -7.150 1.00 80.75 181 TYR A N 1
ATOM 1315 C CA . TYR A 1 181 ? -9.438 -8.398 -5.792 1.00 80.75 181 TYR A CA 1
ATOM 1316 C C . TYR A 1 181 ? -9.206 -9.913 -5.774 1.00 80.75 181 TYR A C 1
ATOM 1318 O O . TYR A 1 181 ? -8.477 -10.403 -4.908 1.00 80.75 181 TYR A O 1
ATOM 1326 N N . SER A 1 182 ? -9.744 -10.656 -6.745 1.00 82.75 182 SER A N 1
ATOM 1327 C CA . SER A 1 182 ? -9.497 -12.099 -6.881 1.00 82.75 182 SER A CA 1
ATOM 1328 C C . SER A 1 182 ? -8.030 -12.421 -7.205 1.00 82.75 182 SER A C 1
ATOM 1330 O O . SER A 1 182 ? -7.509 -13.451 -6.780 1.00 82.75 182 SER A O 1
ATOM 1332 N N . LEU A 1 183 ? -7.321 -11.490 -7.858 1.00 82.62 183 LEU A N 1
ATOM 1333 C CA . LEU A 1 183 ? -5.887 -11.562 -8.159 1.00 82.62 183 LEU A CA 1
ATOM 1334 C C . LEU A 1 183 ? -4.985 -11.314 -6.939 1.00 82.62 183 LEU A C 1
ATOM 1336 O O . LEU A 1 183 ? -3.760 -11.301 -7.083 1.00 82.62 183 LEU A O 1
ATOM 1340 N N . GLN A 1 184 ? -5.539 -11.170 -5.729 1.00 77.06 184 GLN A N 1
ATOM 1341 C CA . GLN A 1 184 ? -4.754 -11.045 -4.497 1.00 77.06 184 GLN A CA 1
ATOM 1342 C C . GLN A 1 184 ? -3.581 -12.040 -4.400 1.00 77.06 184 GLN A C 1
ATOM 1344 O O . GLN A 1 184 ? -2.493 -11.585 -4.043 1.00 77.06 184 GLN A O 1
ATOM 1349 N N . PRO A 1 185 ? -3.727 -13.347 -4.725 1.00 76.62 185 PRO A N 1
ATOM 1350 C CA . PRO A 1 185 ? -2.618 -14.305 -4.737 1.00 76.62 185 PRO A CA 1
ATOM 1351 C C . PRO A 1 185 ? -1.547 -13.972 -5.785 1.00 76.62 185 PRO A C 1
ATOM 1353 O O . PRO A 1 185 ? -0.356 -13.999 -5.480 1.00 76.62 185 PRO A O 1
ATOM 1356 N N . ALA A 1 186 ? -1.957 -13.593 -6.998 1.00 78.38 186 ALA A N 1
ATOM 1357 C CA . ALA A 1 186 ? -1.046 -13.217 -8.079 1.00 78.38 186 ALA A CA 1
ATOM 1358 C C . ALA A 1 186 ? -0.223 -11.968 -7.726 1.00 78.38 186 ALA A C 1
ATOM 1360 O O . ALA A 1 186 ? 0.935 -11.841 -8.123 1.00 78.38 186 ALA A O 1
ATOM 1361 N N . TRP A 1 187 ? -0.771 -11.080 -6.896 1.00 79.25 187 TRP A N 1
ATOM 1362 C CA . TRP A 1 187 ? -0.061 -9.893 -6.428 1.00 79.25 187 TRP A CA 1
ATOM 1363 C C . TRP A 1 187 ? 1.148 -10.206 -5.536 1.00 79.25 187 TRP A C 1
ATOM 1365 O O . TRP A 1 187 ? 2.111 -9.439 -5.514 1.00 79.25 187 TRP A O 1
ATOM 1375 N N . TRP A 1 188 ? 1.163 -11.360 -4.862 1.00 80.69 188 TRP A N 1
ATOM 1376 C CA . TRP A 1 188 ? 2.352 -11.834 -4.143 1.00 80.69 188 TRP A CA 1
ATOM 1377 C C . TRP A 1 188 ? 3.489 -12.182 -5.100 1.00 80.69 188 TRP A C 1
ATOM 1379 O O . TRP A 1 188 ? 4.639 -11.850 -4.823 1.00 80.69 188 TRP A O 1
ATOM 1389 N N . LEU A 1 189 ? 3.166 -12.798 -6.241 1.00 79.00 189 LEU A N 1
ATOM 1390 C CA . LEU A 1 189 ? 4.150 -13.125 -7.273 1.00 79.00 189 LEU A CA 1
ATOM 1391 C C . LEU A 1 189 ? 4.720 -11.854 -7.899 1.00 79.00 189 LEU A C 1
ATOM 1393 O O . LEU A 1 189 ? 5.934 -11.721 -8.007 1.00 79.00 189 LEU A O 1
ATOM 1397 N N . VAL A 1 190 ? 3.867 -10.878 -8.222 1.00 81.56 190 VAL A N 1
ATOM 1398 C CA . VAL A 1 190 ? 4.318 -9.575 -8.738 1.00 81.56 190 VAL A CA 1
ATOM 1399 C C . VAL A 1 190 ? 5.258 -8.894 -7.742 1.00 81.56 190 VAL A C 1
ATOM 1401 O O . VAL A 1 190 ? 6.332 -8.434 -8.124 1.00 81.56 190 VAL A O 1
ATOM 1404 N N . ARG A 1 191 ? 4.921 -8.899 -6.447 1.00 77.25 191 ARG A N 1
ATOM 1405 C CA . ARG A 1 191 ? 5.792 -8.359 -5.390 1.00 77.25 191 ARG A CA 1
ATOM 1406 C C . ARG A 1 191 ? 7.123 -9.089 -5.240 1.00 77.25 191 ARG A C 1
ATOM 1408 O O . ARG A 1 191 ? 8.069 -8.467 -4.767 1.00 77.25 191 ARG A O 1
ATOM 1415 N N . ALA A 1 192 ? 7.199 -10.360 -5.623 1.00 79.44 192 ALA A N 1
ATOM 1416 C CA . ALA A 1 192 ? 8.446 -11.112 -5.630 1.00 79.44 192 ALA A CA 1
ATOM 1417 C C . ALA A 1 192 ? 9.292 -10.834 -6.884 1.00 79.44 192 ALA A C 1
ATOM 1419 O O . ALA A 1 192 ? 10.512 -10.729 -6.826 1.00 79.44 192 ALA A O 1
ATOM 1420 N N . VAL A 1 193 ? 8.653 -10.674 -8.040 1.00 79.69 193 VAL A N 1
ATOM 1421 C CA . VAL A 1 193 ? 9.368 -10.506 -9.312 1.00 79.69 193 VAL A CA 1
ATOM 1422 C C . VAL A 1 193 ? 9.841 -9.065 -9.518 1.00 79.69 193 VAL A C 1
ATOM 1424 O O . VAL A 1 193 ? 10.931 -8.848 -10.039 1.00 79.69 193 VAL A O 1
ATOM 1427 N N . VAL A 1 194 ? 9.070 -8.066 -9.081 1.00 83.00 194 VAL A N 1
ATOM 1428 C CA . VAL A 1 194 ? 9.381 -6.643 -9.309 1.00 83.00 194 VAL A CA 1
ATOM 1429 C C . VAL A 1 194 ? 10.728 -6.207 -8.709 1.00 83.00 194 VAL A C 1
ATOM 1431 O O . VAL A 1 194 ? 11.527 -5.643 -9.456 1.00 83.00 194 VAL A O 1
ATOM 1434 N N . PRO A 1 195 ? 11.052 -6.474 -7.424 1.00 79.56 195 PRO A N 1
ATOM 1435 C CA . PRO A 1 195 ? 12.365 -6.139 -6.871 1.00 79.56 195 PRO A CA 1
ATOM 1436 C C . PRO A 1 195 ? 13.508 -6.798 -7.640 1.00 79.56 195 PRO A C 1
ATOM 1438 O O . PRO A 1 195 ? 14.529 -6.166 -7.885 1.00 79.56 195 PRO A O 1
ATOM 1441 N N . MET A 1 196 ? 13.316 -8.056 -8.043 1.00 76.88 196 MET A N 1
ATOM 1442 C CA . MET A 1 196 ? 14.306 -8.827 -8.792 1.00 76.88 196 MET A CA 1
ATOM 1443 C C . MET A 1 196 ? 14.566 -8.200 -10.163 1.00 76.88 196 MET A C 1
ATOM 1445 O O . MET A 1 196 ? 15.720 -8.022 -10.539 1.00 76.88 196 MET A O 1
ATOM 1449 N N . ALA A 1 197 ? 13.505 -7.820 -10.883 1.00 78.94 197 ALA A N 1
ATOM 1450 C CA . ALA A 1 197 ? 13.594 -7.171 -12.189 1.00 78.94 197 ALA A CA 1
ATOM 1451 C C . ALA A 1 197 ? 14.278 -5.798 -12.102 1.00 78.94 197 ALA A C 1
ATOM 1453 O O . ALA A 1 197 ? 15.180 -5.505 -12.881 1.00 78.94 197 ALA A O 1
ATOM 1454 N N . VAL A 1 198 ? 13.901 -4.987 -11.110 1.00 79.81 198 VAL A N 1
ATOM 1455 C CA . VAL A 1 198 ? 14.530 -3.684 -10.838 1.00 79.81 198 VAL A CA 1
ATOM 1456 C C . VAL A 1 198 ? 16.016 -3.847 -10.540 1.00 79.81 198 VAL A C 1
ATOM 1458 O O . VAL A 1 198 ? 16.838 -3.108 -11.076 1.00 79.81 198 VAL A O 1
ATOM 1461 N N . LEU A 1 199 ? 16.374 -4.815 -9.695 1.00 79.44 199 LEU A N 1
ATOM 1462 C CA . LEU A 1 199 ? 17.759 -5.017 -9.296 1.00 79.44 199 LEU A CA 1
ATOM 1463 C C . LEU A 1 199 ? 18.612 -5.555 -10.451 1.00 79.44 199 LEU A C 1
ATOM 1465 O O . LEU A 1 199 ? 19.744 -5.114 -10.613 1.00 79.44 199 LEU A O 1
ATOM 1469 N N . ALA A 1 200 ? 18.051 -6.441 -11.279 1.00 79.00 200 ALA A N 1
ATOM 1470 C CA . ALA A 1 200 ? 18.701 -6.943 -12.485 1.00 79.00 200 ALA A CA 1
ATOM 1471 C C . ALA A 1 200 ? 18.997 -5.830 -13.507 1.00 79.00 200 ALA A C 1
ATOM 1473 O O . ALA A 1 200 ? 20.083 -5.815 -14.083 1.00 79.00 200 ALA A O 1
ATOM 1474 N N . GLU A 1 201 ? 18.067 -4.887 -13.700 1.00 79.88 201 GLU A N 1
ATOM 1475 C CA . GLU A 1 201 ? 18.272 -3.703 -14.553 1.00 79.88 201 GLU A CA 1
ATOM 1476 C C . GLU A 1 201 ? 19.381 -2.790 -13.987 1.00 79.88 201 GLU A C 1
ATOM 1478 O O . GLU A 1 201 ? 20.234 -2.313 -14.732 1.00 79.88 201 GLU A O 1
ATOM 1483 N N . PHE A 1 202 ? 19.429 -2.588 -12.664 1.00 77.44 202 PHE A N 1
ATOM 1484 C CA . PHE A 1 202 ? 20.425 -1.719 -12.020 1.00 77.44 202 PHE A CA 1
ATOM 1485 C C . PHE A 1 202 ? 21.848 -2.284 -12.000 1.00 77.44 202 PHE A C 1
ATOM 1487 O O . PHE A 1 202 ? 22.806 -1.525 -12.146 1.00 77.44 202 PHE A O 1
ATOM 1494 N N . THR A 1 203 ? 22.024 -3.586 -11.752 1.00 76.75 203 THR A N 1
ATOM 1495 C CA . THR A 1 203 ? 23.370 -4.156 -11.574 1.00 76.75 203 THR A CA 1
ATOM 1496 C C . THR A 1 203 ? 24.093 -4.394 -12.895 1.00 76.75 203 THR A C 1
ATOM 1498 O O . THR A 1 203 ? 25.315 -4.555 -12.889 1.00 76.75 203 THR A O 1
ATOM 1501 N N . GLY A 1 204 ? 23.372 -4.457 -14.023 1.00 69.62 204 GLY A N 1
ATOM 1502 C CA . GLY A 1 204 ? 23.924 -4.699 -15.366 1.00 69.62 204 GLY A CA 1
ATOM 1503 C C . GLY A 1 204 ? 24.672 -6.035 -15.538 1.00 69.62 204 GLY A C 1
ATOM 1504 O O . GLY A 1 204 ? 25.093 -6.371 -16.639 1.00 69.62 204 GLY A O 1
ATOM 1505 N N . HIS A 1 205 ? 24.838 -6.806 -14.462 1.00 55.19 205 HIS A N 1
ATOM 1506 C CA . HIS A 1 205 ? 25.620 -8.031 -14.372 1.00 55.19 205 HIS A CA 1
ATOM 1507 C C . HIS A 1 205 ? 24.781 -9.130 -13.722 1.00 55.19 205 HIS A C 1
ATOM 1509 O O . HIS A 1 205 ? 24.152 -8.886 -12.691 1.00 55.19 205 HIS A O 1
ATOM 1515 N N . GLY A 1 206 ? 24.835 -10.315 -14.348 1.00 55.38 206 GLY A N 1
ATOM 1516 C CA . GLY A 1 206 ? 24.514 -11.661 -13.858 1.00 55.38 206 GLY A CA 1
ATOM 1517 C C . GLY A 1 206 ? 23.421 -11.788 -12.798 1.00 55.38 206 GLY A C 1
ATOM 1518 O O . GLY A 1 206 ? 23.595 -11.358 -11.661 1.00 55.38 206 GLY A O 1
ATOM 1519 N N . GLY A 1 207 ? 22.353 -12.520 -13.130 1.00 68.69 207 GLY A N 1
ATOM 1520 C CA . GLY A 1 207 ? 21.183 -12.744 -12.272 1.00 68.69 207 GLY A CA 1
ATOM 1521 C C . GLY A 1 207 ? 21.457 -13.184 -10.825 1.00 68.69 207 GLY A C 1
ATOM 1522 O O . GLY A 1 207 ? 20.555 -13.083 -10.008 1.00 68.69 207 GLY A O 1
ATOM 1523 N N . LEU A 1 208 ? 22.674 -13.604 -10.461 1.00 79.19 208 LEU A N 1
ATOM 1524 C CA . LEU A 1 208 ? 23.050 -13.953 -9.091 1.00 79.19 208 LEU A CA 1
ATOM 1525 C C . LEU A 1 208 ? 22.923 -12.788 -8.092 1.00 79.19 208 LEU A C 1
ATOM 1527 O O . LEU A 1 208 ? 22.370 -12.998 -7.020 1.00 79.19 208 LEU A O 1
ATOM 1531 N 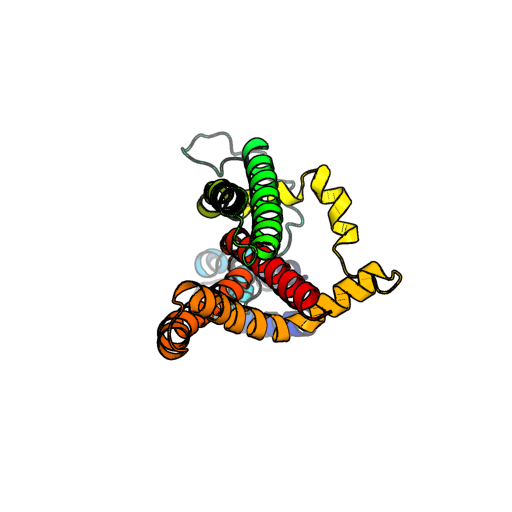N . LEU A 1 209 ? 23.384 -11.570 -8.408 1.00 76.88 209 LEU A N 1
ATOM 1532 C CA . LEU A 1 209 ? 23.226 -10.429 -7.483 1.00 76.88 209 LEU A CA 1
ATOM 1533 C C . LEU A 1 209 ? 21.758 -10.008 -7.361 1.00 76.88 209 LEU A C 1
ATOM 1535 O O . LEU A 1 209 ? 21.277 -9.741 -6.258 1.00 76.88 209 LEU A O 1
ATOM 1539 N N . ALA A 1 210 ? 21.037 -10.033 -8.487 1.00 77.62 210 ALA A N 1
ATOM 1540 C CA . ALA A 1 210 ? 19.597 -9.820 -8.517 1.00 77.62 210 ALA A CA 1
ATOM 1541 C C . ALA A 1 210 ? 18.866 -10.847 -7.636 1.00 77.62 210 ALA A C 1
ATOM 1543 O O . ALA A 1 210 ? 18.015 -10.466 -6.843 1.00 77.62 210 ALA A O 1
ATOM 1544 N N . LEU A 1 211 ? 19.258 -12.126 -7.702 1.00 79.00 211 LEU A N 1
ATOM 1545 C CA . LEU A 1 211 ? 18.738 -13.207 -6.860 1.00 79.00 211 LEU A CA 1
ATOM 1546 C C . LEU A 1 211 ? 19.068 -12.994 -5.378 1.00 79.00 211 LEU A C 1
ATOM 1548 O O . LEU A 1 211 ? 18.168 -13.036 -4.541 1.00 79.00 211 LEU A O 1
ATOM 1552 N N . LEU A 1 212 ? 20.336 -12.737 -5.049 1.00 83.19 212 LEU A N 1
ATOM 1553 C CA . LEU A 1 212 ? 20.807 -12.643 -3.666 1.00 83.19 212 LEU A CA 1
ATOM 1554 C C . LEU A 1 212 ? 20.160 -11.497 -2.889 1.00 83.19 212 LEU A C 1
ATOM 1556 O O . LEU A 1 212 ? 19.862 -11.671 -1.712 1.00 83.19 212 LEU A O 1
ATOM 1560 N N . ALA A 1 213 ? 19.935 -10.345 -3.520 1.00 79.00 213 ALA A N 1
ATOM 1561 C CA . ALA A 1 213 ? 19.334 -9.188 -2.856 1.00 79.00 213 ALA A CA 1
ATOM 1562 C C . ALA A 1 213 ? 17.836 -9.026 -3.157 1.00 79.00 213 ALA A C 1
ATOM 1564 O O . ALA A 1 213 ? 17.079 -8.557 -2.303 1.00 79.00 213 ALA A O 1
ATOM 1565 N N . GLY A 1 214 ? 17.364 -9.479 -4.317 1.00 78.50 214 GLY A N 1
ATOM 1566 C CA . GLY A 1 214 ? 15.954 -9.405 -4.662 1.00 78.50 214 GLY A CA 1
ATOM 1567 C C . GLY A 1 214 ? 15.095 -10.450 -3.940 1.00 78.50 214 GLY A C 1
ATOM 1568 O O . GLY A 1 214 ? 13.951 -10.135 -3.617 1.00 78.50 214 GLY A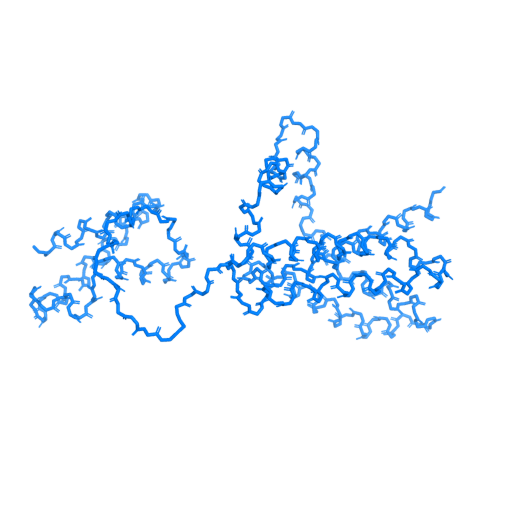 O 1
ATOM 1569 N N . ILE A 1 215 ? 15.617 -11.636 -3.581 1.00 81.88 215 ILE A N 1
ATOM 1570 C CA . ILE A 1 215 ? 14.879 -12.600 -2.739 1.00 81.88 215 ILE A CA 1
ATOM 1571 C C . ILE A 1 215 ? 14.591 -11.996 -1.350 1.00 81.88 215 ILE A C 1
ATOM 1573 O O . ILE A 1 215 ? 13.420 -11.944 -0.969 1.00 81.88 215 ILE A O 1
ATOM 1577 N N . PRO A 1 216 ? 15.578 -11.459 -0.602 1.00 83.00 216 PRO A N 1
ATOM 1578 C CA . PRO A 1 216 ? 15.315 -10.728 0.636 1.00 83.00 216 PRO A CA 1
ATOM 1579 C C . PRO A 1 216 ? 14.339 -9.564 0.453 1.00 83.00 216 PRO A C 1
ATOM 1581 O O . PRO A 1 216 ? 13.396 -9.436 1.232 1.00 83.00 216 PRO A O 1
ATOM 1584 N N . ALA A 1 217 ? 14.508 -8.745 -0.592 1.00 77.06 217 ALA A N 1
ATOM 1585 C CA . ALA A 1 217 ? 13.599 -7.631 -0.871 1.00 77.06 217 ALA A CA 1
ATOM 1586 C C . ALA A 1 217 ? 12.157 -8.107 -1.124 1.00 77.06 217 ALA A C 1
ATOM 1588 O O . ALA A 1 217 ? 11.201 -7.480 -0.668 1.00 77.06 217 ALA A O 1
ATOM 1589 N N . SER A 1 218 ? 12.002 -9.254 -1.784 1.00 79.06 218 SER A N 1
ATOM 1590 C CA . SER A 1 218 ? 10.717 -9.918 -2.004 1.00 79.06 218 SER A CA 1
ATOM 1591 C C . SER A 1 218 ? 10.101 -10.380 -0.694 1.00 79.06 218 SER A C 1
ATOM 1593 O O . SER A 1 218 ? 8.940 -10.084 -0.433 1.00 79.06 218 SER A O 1
ATOM 1595 N N . VAL A 1 219 ? 10.878 -11.044 0.169 1.00 83.50 219 VAL A N 1
ATOM 1596 C CA . VAL A 1 219 ? 10.422 -11.485 1.496 1.00 83.50 219 VAL A CA 1
ATOM 1597 C C . VAL A 1 219 ? 9.974 -10.291 2.337 1.00 83.50 219 VAL A C 1
ATOM 1599 O O . VAL A 1 219 ? 8.892 -10.335 2.921 1.00 83.50 219 VAL A O 1
ATOM 1602 N N . VAL A 1 220 ? 10.743 -9.200 2.347 1.00 81.44 220 VAL A N 1
ATOM 1603 C CA . VAL A 1 220 ? 10.377 -7.958 3.044 1.00 81.44 220 VAL A CA 1
ATOM 1604 C C . VAL A 1 220 ? 9.105 -7.352 2.450 1.00 81.44 220 VAL A C 1
ATOM 1606 O O . VAL A 1 220 ? 8.200 -6.996 3.199 1.00 81.44 220 VAL A O 1
ATOM 1609 N N . SER A 1 221 ? 8.977 -7.283 1.123 1.00 78.19 221 SER A N 1
ATOM 1610 C CA . SER A 1 221 ? 7.785 -6.749 0.446 1.00 78.19 221 SER A CA 1
ATOM 1611 C C . SER A 1 221 ? 6.519 -7.569 0.734 1.00 78.19 221 SER A C 1
ATOM 1613 O O . SER A 1 221 ? 5.439 -7.020 0.984 1.00 78.19 221 SER A O 1
ATOM 1615 N N . ILE A 1 222 ? 6.654 -8.895 0.748 1.00 81.19 222 ILE A N 1
ATOM 1616 C CA . ILE A 1 222 ? 5.625 -9.873 1.119 1.00 81.19 222 ILE A CA 1
ATOM 1617 C C . ILE A 1 222 ? 5.233 -9.672 2.585 1.00 81.19 222 ILE A C 1
ATOM 1619 O O . ILE A 1 222 ? 4.055 -9.462 2.881 1.00 81.19 222 ILE A O 1
ATOM 1623 N N . ALA A 1 223 ? 6.203 -9.661 3.501 1.00 80.38 223 ALA A N 1
ATOM 1624 C CA . ALA A 1 223 ? 5.971 -9.446 4.926 1.00 80.38 223 ALA A CA 1
ATOM 1625 C C . ALA A 1 223 ? 5.287 -8.098 5.195 1.00 80.38 223 ALA A C 1
ATOM 1627 O O . ALA A 1 223 ? 4.328 -8.046 5.960 1.00 80.38 223 ALA A O 1
ATOM 1628 N N . LEU A 1 224 ? 5.699 -7.034 4.500 1.00 78.44 224 LEU A N 1
ATOM 1629 C CA . LEU A 1 224 ? 5.101 -5.704 4.597 1.00 78.44 224 LEU A CA 1
ATOM 1630 C C . LEU A 1 224 ? 3.637 -5.700 4.129 1.00 78.44 224 LEU A C 1
ATOM 1632 O O . LEU A 1 224 ? 2.774 -5.126 4.789 1.00 78.44 224 LEU A O 1
ATOM 1636 N N . GLY A 1 225 ? 3.330 -6.381 3.020 1.00 74.81 225 GLY A N 1
ATOM 1637 C CA . GLY A 1 225 ? 1.953 -6.529 2.532 1.00 74.81 225 GLY A CA 1
ATOM 1638 C C . GLY A 1 225 ? 1.071 -7.346 3.475 1.00 74.81 225 GLY A C 1
ATOM 1639 O O . GLY A 1 225 ? -0.101 -7.030 3.672 1.00 74.81 225 GLY A O 1
ATOM 1640 N N . ARG A 1 226 ? 1.645 -8.375 4.100 1.00 80.56 226 ARG A N 1
ATOM 1641 C CA . ARG A 1 226 ? 0.976 -9.210 5.101 1.00 80.56 226 ARG A CA 1
ATOM 1642 C C . ARG A 1 226 ? 0.698 -8.426 6.381 1.00 80.56 226 ARG A C 1
ATOM 1644 O O . ARG A 1 226 ? -0.430 -8.434 6.865 1.00 80.56 226 ARG A O 1
ATOM 1651 N N . GLY A 1 227 ? 1.701 -7.695 6.863 1.00 76.19 227 GLY A N 1
ATOM 1652 C CA . GLY A 1 227 ? 1.614 -6.828 8.032 1.00 76.19 227 GLY A CA 1
ATOM 1653 C C . GLY A 1 227 ? 0.613 -5.693 7.850 1.00 76.19 227 GLY A C 1
ATOM 1654 O O . GLY A 1 227 ? -0.067 -5.338 8.804 1.00 76.19 227 GLY A O 1
ATOM 1655 N N . ALA A 1 228 ? 0.430 -5.178 6.631 1.00 77.25 228 ALA A N 1
ATOM 1656 C CA . ALA A 1 228 ? -0.584 -4.159 6.358 1.00 77.25 228 ALA A CA 1
ATOM 1657 C C . ALA A 1 228 ? -2.033 -4.640 6.555 1.00 77.25 228 ALA A C 1
ATOM 1659 O O . ALA A 1 228 ? -2.925 -3.808 6.722 1.00 77.25 228 ALA A O 1
ATOM 1660 N N . LYS A 1 229 ? -2.283 -5.961 6.576 1.00 73.38 229 LYS A N 1
ATOM 1661 C CA . LYS A 1 229 ? -3.600 -6.512 6.938 1.00 73.38 229 LYS A CA 1
ATOM 1662 C C . LYS A 1 229 ? -3.885 -6.376 8.436 1.00 73.38 229 LYS A C 1
ATOM 1664 O O . LYS A 1 229 ? -5.016 -6.085 8.806 1.00 73.38 229 LYS A O 1
ATOM 1669 N N . SER A 1 230 ? -2.873 -6.580 9.281 1.00 69.62 230 SER A N 1
ATOM 1670 C CA . SER A 1 230 ? -2.979 -6.469 10.743 1.00 69.62 230 SER A CA 1
ATOM 1671 C C . SER A 1 230 ? -2.770 -5.041 11.249 1.00 69.62 230 SER A C 1
ATOM 1673 O O . SER A 1 230 ? -3.384 -4.642 12.232 1.00 69.62 230 SER A O 1
ATOM 1675 N N . ASP A 1 231 ? -1.927 -4.261 10.572 1.00 72.50 231 ASP A N 1
ATOM 1676 C CA . ASP A 1 231 ? -1.585 -2.895 10.945 1.00 72.50 231 ASP A CA 1
ATOM 1677 C C . ASP A 1 231 ? -1.792 -1.933 9.770 1.00 72.50 231 ASP A C 1
ATOM 1679 O O . ASP A 1 231 ? -0.987 -1.841 8.838 1.00 72.50 231 ASP A O 1
ATOM 1683 N N . ARG A 1 232 ? -2.874 -1.150 9.848 1.00 69.25 232 ARG A N 1
ATOM 1684 C CA . ARG A 1 232 ? -3.216 -0.138 8.837 1.00 69.25 232 ARG A CA 1
ATOM 1685 C C . ARG A 1 232 ? -2.146 0.947 8.685 1.00 69.25 232 ARG A C 1
ATOM 1687 O O . ARG A 1 232 ? -2.144 1.649 7.676 1.00 69.25 232 ARG A O 1
ATOM 1694 N N . ARG A 1 233 ? -1.218 1.080 9.637 1.00 72.75 233 ARG A N 1
ATOM 1695 C CA . ARG A 1 233 ? -0.077 2.001 9.539 1.00 72.75 233 ARG A CA 1
ATOM 1696 C C . ARG A 1 233 ? 0.862 1.653 8.382 1.00 72.75 233 ARG A C 1
ATOM 1698 O O . ARG A 1 233 ? 1.509 2.537 7.837 1.00 72.75 233 ARG A O 1
ATOM 1705 N N . LEU A 1 234 ? 0.919 0.391 7.963 1.00 73.12 234 LEU A N 1
ATOM 1706 C CA . LEU A 1 234 ? 1.781 -0.037 6.858 1.00 73.12 234 LEU A CA 1
ATOM 1707 C C . LEU A 1 234 ? 1.149 0.199 5.476 1.00 73.12 234 LEU A C 1
ATOM 1709 O O . LEU A 1 234 ? 1.798 -0.048 4.463 1.00 73.12 234 LEU A O 1
ATOM 1713 N N . LEU A 1 235 ? -0.089 0.704 5.403 1.00 75.38 235 LEU A N 1
ATOM 1714 C CA . LEU A 1 235 ? -0.780 0.928 4.131 1.00 75.38 235 LEU A CA 1
ATOM 1715 C C . LEU A 1 235 ? -0.063 1.917 3.198 1.00 75.38 235 LEU A C 1
ATOM 1717 O O . LEU A 1 235 ? 0.101 1.562 2.035 1.00 75.38 235 LEU A O 1
ATOM 1721 N N . PRO A 1 236 ? 0.410 3.102 3.632 1.00 76.19 236 PRO A N 1
ATOM 1722 C CA . PRO A 1 236 ? 1.022 4.064 2.714 1.00 76.19 236 PRO A CA 1
ATOM 1723 C C . PRO A 1 236 ? 2.232 3.526 1.925 1.00 76.19 236 PRO A C 1
ATOM 1725 O O . PRO A 1 236 ? 2.210 3.617 0.695 1.00 76.19 236 PRO A O 1
ATOM 1728 N N . PRO A 1 237 ? 3.258 2.909 2.551 1.00 72.69 237 PRO A N 1
ATOM 1729 C CA . PRO A 1 237 ? 4.377 2.350 1.793 1.00 72.69 237 PRO A CA 1
ATOM 1730 C C . PRO A 1 237 ? 3.952 1.156 0.925 1.00 72.69 237 PRO A C 1
ATOM 1732 O O . PRO A 1 237 ? 4.455 0.986 -0.182 1.00 72.69 237 PRO A O 1
ATOM 1735 N N . VAL A 1 238 ? 2.987 0.351 1.380 1.00 81.31 238 VAL A N 1
ATOM 1736 C CA . VAL A 1 238 ? 2.432 -0.778 0.614 1.00 81.31 238 VAL A CA 1
ATOM 1737 C C . VAL A 1 238 ? 1.687 -0.298 -0.632 1.00 81.31 238 VAL A C 1
ATOM 1739 O O . VAL A 1 238 ? 1.822 -0.922 -1.685 1.00 81.31 238 VAL A O 1
ATOM 1742 N N . VAL A 1 239 ? 0.930 0.796 -0.530 1.00 82.56 239 VAL A N 1
ATOM 1743 C CA . VAL A 1 239 ? 0.212 1.418 -1.649 1.00 82.56 239 VAL A CA 1
ATOM 1744 C C . VAL A 1 239 ? 1.197 2.020 -2.645 1.00 82.56 239 VAL A C 1
ATOM 1746 O O . VAL A 1 239 ? 1.097 1.720 -3.831 1.00 82.56 239 VAL A O 1
ATOM 1749 N N . ALA A 1 240 ? 2.193 2.777 -2.177 1.00 78.50 240 ALA A N 1
ATOM 1750 C CA . ALA A 1 240 ? 3.235 3.344 -3.035 1.00 78.50 240 ALA A CA 1
ATOM 1751 C C . ALA A 1 240 ? 4.000 2.257 -3.808 1.00 78.50 240 ALA A C 1
ATOM 1753 O O . ALA A 1 240 ? 4.216 2.365 -5.014 1.00 78.50 240 ALA A O 1
ATOM 1754 N N . PHE A 1 241 ? 4.355 1.164 -3.128 1.00 80.19 241 PHE A N 1
ATOM 1755 C CA . PHE A 1 241 ? 5.034 0.035 -3.756 1.00 80.19 241 PHE A CA 1
ATOM 1756 C C . PHE A 1 241 ? 4.145 -0.682 -4.784 1.00 80.19 241 PHE A C 1
ATOM 1758 O O . PHE A 1 241 ? 4.612 -1.030 -5.865 1.00 80.19 241 PHE A O 1
ATOM 1765 N N . ASN A 1 242 ? 2.854 -0.872 -4.484 1.00 85.00 242 ASN A N 1
ATOM 1766 C CA . ASN A 1 242 ? 1.894 -1.443 -5.436 1.00 85.00 242 ASN A CA 1
ATOM 1767 C C . ASN A 1 242 ? 1.716 -0.562 -6.674 1.00 85.00 242 ASN A C 1
ATOM 1769 O O . ASN A 1 242 ? 1.658 -1.078 -7.787 1.00 85.00 242 ASN A O 1
ATOM 1773 N N . ALA A 1 243 ? 1.639 0.752 -6.477 1.00 85.06 243 ALA A N 1
ATOM 1774 C CA . ALA A 1 243 ? 1.550 1.731 -7.548 1.00 85.06 243 ALA A CA 1
ATOM 1775 C C . ALA A 1 243 ? 2.775 1.660 -8.470 1.00 85.06 243 ALA A C 1
ATOM 1777 O O . ALA A 1 243 ? 2.632 1.569 -9.689 1.00 85.06 243 ALA A O 1
ATOM 1778 N N . PHE A 1 244 ? 3.974 1.606 -7.886 1.00 83.31 244 PHE A N 1
ATOM 1779 C CA . PHE A 1 244 ? 5.214 1.408 -8.630 1.00 83.31 244 PHE A CA 1
ATOM 1780 C C . PHE A 1 244 ? 5.238 0.088 -9.409 1.00 83.31 244 PHE A C 1
ATOM 1782 O O . PHE A 1 244 ? 5.512 0.089 -10.608 1.00 83.31 244 PHE A O 1
ATOM 1789 N N . ALA A 1 245 ? 4.887 -1.024 -8.760 1.00 84.06 245 ALA A N 1
ATOM 1790 C CA . ALA A 1 245 ? 4.807 -2.333 -9.404 1.00 84.06 245 ALA A CA 1
ATOM 1791 C C . ALA A 1 245 ? 3.835 -2.335 -10.597 1.00 84.06 245 ALA A C 1
ATOM 1793 O O . ALA A 1 245 ? 4.174 -2.846 -11.662 1.00 84.06 245 ALA A O 1
ATOM 1794 N N . ALA A 1 246 ? 2.655 -1.724 -10.449 1.00 85.25 246 ALA A N 1
ATOM 1795 C CA . ALA A 1 246 ? 1.679 -1.602 -11.528 1.00 85.25 246 ALA A CA 1
ATOM 1796 C C . ALA A 1 246 ? 2.223 -0.778 -12.709 1.00 85.25 246 ALA A C 1
ATOM 1798 O O . ALA A 1 246 ? 2.111 -1.207 -13.857 1.00 85.25 246 ALA A O 1
ATOM 1799 N N . GLY A 1 247 ? 2.867 0.364 -12.435 1.00 83.88 247 GLY A N 1
ATOM 1800 C CA . GLY A 1 247 ? 3.522 1.178 -13.463 1.00 83.88 247 GLY A CA 1
ATOM 1801 C C . GLY A 1 247 ? 4.614 0.414 -14.217 1.00 83.88 247 GLY A C 1
ATOM 1802 O O . GLY A 1 247 ? 4.688 0.492 -15.443 1.00 83.88 247 GLY A O 1
ATOM 1803 N N . LEU A 1 248 ? 5.414 -0.386 -13.502 1.00 83.50 248 LEU A N 1
ATOM 1804 C CA . LEU A 1 248 ? 6.454 -1.225 -14.099 1.00 83.50 248 LEU A CA 1
ATOM 1805 C C . LEU A 1 248 ? 5.859 -2.293 -15.030 1.00 83.50 248 LEU A C 1
ATOM 1807 O O . LEU A 1 248 ? 6.336 -2.469 -16.149 1.00 83.50 248 LEU A O 1
ATOM 1811 N N . VAL A 1 249 ? 4.796 -2.982 -14.601 1.00 84.44 249 VAL A N 1
ATOM 1812 C CA . VAL A 1 249 ? 4.104 -3.989 -15.425 1.00 84.44 249 VAL A CA 1
ATOM 1813 C C . VAL A 1 249 ? 3.549 -3.362 -16.706 1.00 84.44 249 VAL A C 1
ATOM 1815 O O . VAL A 1 249 ? 3.746 -3.910 -17.788 1.00 84.44 249 VAL A O 1
ATOM 1818 N N . LEU A 1 250 ? 2.920 -2.187 -16.614 1.00 86.25 250 LEU A N 1
ATOM 1819 C CA . LEU A 1 250 ? 2.429 -1.458 -17.790 1.00 86.25 250 LEU A CA 1
ATOM 1820 C C . LEU A 1 250 ? 3.565 -1.068 -18.746 1.00 86.25 250 LEU A C 1
ATOM 1822 O O . LEU A 1 250 ? 3.414 -1.181 -19.963 1.00 86.25 250 LEU A O 1
ATOM 1826 N N . SER A 1 251 ? 4.713 -0.654 -18.204 1.00 84.50 251 SER A N 1
ATOM 1827 C CA . SER A 1 251 ? 5.913 -0.355 -18.992 1.00 84.50 251 SER A CA 1
ATOM 1828 C C . SER A 1 251 ? 6.419 -1.590 -19.752 1.00 84.50 251 SER A C 1
ATOM 1830 O O . SER A 1 251 ? 6.743 -1.499 -20.934 1.00 84.50 251 SER A O 1
ATOM 1832 N N . LEU A 1 252 ? 6.423 -2.766 -19.110 1.00 82.00 252 LEU A N 1
ATOM 1833 C CA . LEU A 1 252 ? 6.821 -4.032 -19.739 1.00 82.00 252 LEU A CA 1
ATOM 1834 C C . LEU A 1 252 ? 5.891 -4.428 -20.889 1.00 82.00 252 LEU A C 1
ATOM 1836 O O . LEU A 1 252 ? 6.376 -4.809 -21.952 1.00 82.00 252 LEU A O 1
ATOM 1840 N N . ILE A 1 253 ? 4.575 -4.294 -20.699 1.00 83.88 253 ILE A N 1
ATOM 1841 C CA . ILE A 1 253 ? 3.582 -4.605 -21.737 1.00 83.88 253 ILE A CA 1
ATOM 1842 C C . ILE A 1 253 ? 3.776 -3.697 -22.957 1.00 83.88 253 ILE A C 1
ATOM 1844 O O . ILE A 1 253 ? 3.771 -4.182 -24.083 1.00 83.88 253 ILE A O 1
ATOM 1848 N N . ARG A 1 254 ? 4.006 -2.393 -22.745 1.00 79.25 254 ARG A N 1
ATOM 1849 C CA . ARG A 1 254 ? 4.203 -1.421 -23.834 1.00 79.25 254 ARG A CA 1
ATOM 1850 C C . ARG A 1 254 ? 5.427 -1.720 -24.704 1.00 79.25 254 ARG A C 1
ATOM 1852 O O . ARG A 1 254 ? 5.427 -1.364 -25.870 1.00 79.25 254 ARG A O 1
ATOM 1859 N N . VAL A 1 255 ? 6.479 -2.313 -24.143 1.00 66.12 255 VAL A N 1
ATOM 1860 C CA . VAL A 1 255 ? 7.703 -2.649 -24.894 1.00 66.12 255 VAL A CA 1
ATOM 1861 C C . VAL A 1 255 ? 7.543 -3.940 -25.710 1.00 66.12 255 VAL A C 1
ATOM 1863 O O . VAL A 1 255 ? 8.315 -4.169 -26.634 1.00 66.12 255 VAL A O 1
ATOM 1866 N N . ALA A 1 256 ? 6.562 -4.785 -25.381 1.00 61.22 256 ALA A N 1
ATOM 1867 C CA . ALA A 1 256 ? 6.347 -6.080 -26.027 1.00 61.22 256 ALA A CA 1
ATOM 1868 C C . ALA A 1 256 ? 5.368 -6.050 -27.220 1.00 61.22 256 ALA A C 1
ATOM 1870 O O . ALA A 1 256 ? 5.248 -7.066 -27.905 1.00 61.22 256 ALA A O 1
ATOM 1871 N N . GLY A 1 257 ? 4.665 -4.936 -27.451 1.00 51.06 257 GLY A N 1
ATOM 1872 C CA . GLY A 1 257 ? 3.736 -4.734 -28.573 1.00 51.06 257 GLY A CA 1
ATOM 1873 C C . GLY A 1 257 ? 4.203 -3.628 -29.502 1.00 51.06 257 GLY A C 1
ATOM 1874 O O . GLY A 1 257 ? 3.964 -3.771 -30.719 1.00 51.06 257 GLY A O 1
#

Secondary structure (DSSP, 8-state):
-HHHHHHHHHHHTTTS-HHHHHHHHHHHHHHHHHHHHHH-GGGHHHHH--HHHHHHHHHHHTT----------S--SS-----S----PPPHHHHHHHHHHHHHHHHHHHHHHHHTTTT-HHHHHHHHHHHHHHHHHHHHHHHH-HHHHHHHHTSHHHHTTHHHHS--TTSHHHHHHHHHHHTHHHHHHHHHHHHHHHHHHHH-S-HHHHHHHHHHHHHHHHHHHHHHHH-GGGHHHHHHHHHHHHHHHHHHHHHH-

Organism: NCBI:txid1449976

Foldseek 3Di:
DLVVLLVVLLVLCVVDDPVVSVVVSVVVSVVLVVVCVVPNPVCSCVPCNRSNVNSQVVCVVVVHPDDDDDDPPPDPPPDPDDDPDDLPQQDPVLLVLLVQLLVQLLVLLLVLLQCVPVPPVVSNVVSVVSNVSSLVSLVVDLVSFCNSVVSNCPDPVNVVCVVLLAQDPVDPSSVVSVVVVVCPVVVLVLLLVVQLVSVCVVVVDDSPVSVVVSNVSSVVLNVLVVVCVVGVSSVRVNSSNSSNSNSNVVNVVVVVD

Sequence (257 aa):
MTTDFLARMRTALGDLPSEQCASLLAEANAEVAQVAAEVGLARLVDRLGTPESYARKLRASLGYTEPPPKLAAETEVIGQRRGPAGPRAPSTGAARLLLVGLTAATLGGVLLGLVFRTNAIGLTVPLLALTVLGVAACVPAVVRGSEEVRAAARLPELSGLLPYLEPDESNWFGLVLGYVYSLQPAWWLVRAVVPMAVLAEFTGHGGLLALLAGIPASVVSIALGRGAKSDRRLLPPVVAFNAFAAGLVLSLIRVAG

pLDDT: mean 74.91, std 11.69, range [33.12, 89.88]

Radius of gyration: 25.44 Å; chains: 1; bounding box: 55×42×76 Å